Protein AF-A0A8X7UJ09-F1 (afdb_monomer)

Secondary structure (DSSP, 8-state):
--HHHHHHHHHHHHHHHHHHHHHHHHHHS------SSHHHHHH-SSSB-TTS-BGGGGT--S----EEE--S---TT-EEEEEEE----TT--EEPTTS-EEPPEEE------HHHHHHHTT-----S--EEGGG-SEEEEEEEPP-TTT-TT--SS--------EES--SB-TTSPBPTTS-EE-SS-SEEEEEEE-TTSSEEEEEE-TTT--EEEEEE-SSEEEEEEE-SSTT-EEEEEEE-------

pLDDT: mean 75.1, std 17.79, range [27.38, 95.19]

Solvent-accessible surface area (backbone atoms only — not comparable to full-atom values): 15717 Å² total; per-residue (Å²): 131,68,71,64,58,55,54,51,52,53,51,52,53,51,52,51,51,53,51,53,51,52,53,52,54,61,67,66,56,64,78,75,82,71,73,70,58,58,59,44,64,75,75,33,96,60,62,55,45,96,89,67,50,50,57,64,51,78,26,38,76,77,87,74,76,62,49,77,49,64,70,96,73,82,60,63,72,34,77,45,60,37,39,37,34,48,73,75,71,81,86,56,62,41,67,42,96,88,38,49,79,37,79,40,38,29,53,65,82,81,87,80,50,75,71,55,48,63,75,62,51,87,62,88,71,79,74,91,60,86,38,58,27,90,81,45,40,57,47,77,40,84,43,73,37,73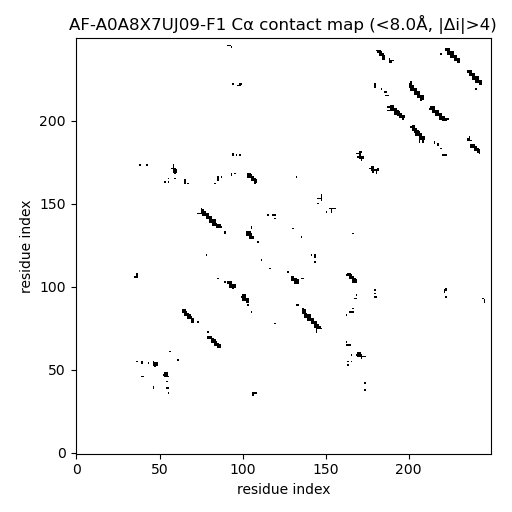,38,52,92,82,36,84,93,48,72,100,68,92,78,90,84,86,86,63,66,49,71,52,79,46,29,39,45,98,88,68,47,77,39,76,56,46,73,50,69,66,92,66,77,44,47,78,79,44,79,43,75,44,94,88,49,25,37,40,35,32,33,34,23,84,88,75,72,48,76,46,78,48,79,44,61,39,57,61,42,84,44,76,47,73,50,99,51,98,84,50,64,48,54,36,32,42,57,86,63,93,70,75,89,125

Mean predicted aligned error: 14.25 Å

InterPro domains:
  IPR002325 Cytochrome f [PR00610] (31-42)
  IPR002325 Cytochrome f [PR00610] (44-63)
  IPR002325 Cytochrome f [PR00610] (64-84)
  IPR002325 Cytochrome f [PR00610] (85-104)
  IPR002325 Cytochrome f [PR00610] (143-163)
  IPR002325 Cytochrome f [PS51010] (35-221)
  IPR011054 Rudiment single hybrid motif [SSF51246] (181-222)
  IPR024094 Cytochrome f large domain [PF16639] (36-168)
  IPR036826 Cytochrome f large domain superfamily [G3DSA:2.60.40.830] (36-183)
  IPR036826 Cytochrome f large domain superfamily [SSF49441] (36-186)

Sequence (250 aa):
MQTRNTFSWIREEITRSISVSLMIYIITWASISSAYPIFAQQNYENPREATGRIVCANCHLASKPVDIEVPQAVLPDTVFEAVVKIPYDMQLKQVLANGKKGVLNVGAPDRISPEMKEKIGNLSFQNYRHVPGQKYSEITFPILAPDPATNKDVHFLKYPIYVGGNRGRGQIYPDGSKSNNTVYNATAGGIISKILRKEKGGYEITIVDVSNECQVIDIIPRNFFFYDISSDDCTRKVLGCRKESGEKES

Foldseek 3Di:
DPVVVVVVVVVVVVVVVVVVVVVVVVVVPDPPPDDDCVLVVVVDPDQADPVRDGCSCVFAVDDDDKDWDWDPDDDAQDKTKIKIAQDDDQVWWAQDLLRDTHFKWKDWDDDQDPVNDVSVDVDDDPDRDGDGCVVPSMDIDTDTHHDCVVDVVDDPDDDDDDIDMDMHGTQADSVRDGGLQHKDWDPDWADFPDWDADPSGWIWTWGAHPPPRDIDIDTHHHAWDWDWPDDPPNRTTIIMTHGPTPDPDD

Radius of gyration: 26.55 Å; Cα contacts (8 Å, |Δi|>4): 353; chains: 1; bounding box: 67×80×68 Å

Structure (mmCIF, N/CA/C/O backbone):
data_AF-A0A8X7UJ09-F1
#
_entry.id   AF-A0A8X7UJ09-F1
#
loop_
_atom_site.group_PDB
_atom_site.id
_atom_site.type_symbol
_atom_site.label_atom_id
_atom_site.label_alt_id
_atom_site.label_comp_id
_atom_site.label_asym_id
_atom_site.label_entity_id
_atom_site.label_seq_id
_atom_site.pdbx_PDB_ins_code
_atom_site.Cartn_x
_atom_site.Cartn_y
_atom_site.Cartn_z
_atom_site.occupancy
_atom_site.B_iso_or_equiv
_atom_site.auth_seq_id
_atom_site.auth_comp_id
_atom_site.auth_asym_id
_atom_site.auth_atom_id
_atom_site.pdbx_PDB_model_num
ATOM 1 N N . MET A 1 1 ? 38.236 59.485 7.056 1.00 53.66 1 MET A N 1
ATOM 2 C CA . MET A 1 1 ? 37.350 59.074 5.939 1.00 53.66 1 MET A CA 1
ATOM 3 C C . MET A 1 1 ? 37.491 57.590 5.543 1.00 53.66 1 MET A C 1
ATOM 5 O O . MET A 1 1 ? 36.702 57.132 4.733 1.00 53.66 1 MET A O 1
ATOM 9 N N . GLN A 1 2 ? 38.422 56.815 6.125 1.00 55.28 2 GLN A N 1
ATOM 10 C CA . GLN A 1 2 ? 38.674 55.404 5.759 1.00 55.28 2 GLN A CA 1
ATOM 11 C C . GLN A 1 2 ? 37.816 54.356 6.498 1.00 55.28 2 GLN A C 1
ATOM 13 O O . GLN A 1 2 ? 37.604 53.269 5.974 1.00 55.28 2 GLN A O 1
ATOM 18 N N . THR A 1 3 ? 37.276 54.665 7.679 1.00 53.62 3 THR A N 1
ATOM 19 C CA . THR A 1 3 ? 36.555 53.700 8.536 1.00 53.62 3 THR A CA 1
ATOM 20 C C . THR A 1 3 ? 35.108 53.413 8.114 1.00 53.62 3 THR A C 1
ATOM 22 O O . THR A 1 3 ? 34.537 52.412 8.534 1.00 53.62 3 THR A O 1
ATOM 25 N N . ARG A 1 4 ? 34.500 54.253 7.261 1.00 56.03 4 ARG A N 1
ATOM 26 C CA . ARG A 1 4 ? 33.144 54.014 6.723 1.00 56.03 4 ARG A CA 1
ATOM 27 C C . ARG A 1 4 ? 33.128 52.965 5.605 1.00 56.03 4 ARG A C 1
ATOM 29 O O . ARG A 1 4 ? 32.190 52.177 5.533 1.00 56.03 4 ARG A O 1
ATOM 36 N N . ASN A 1 5 ? 34.179 52.915 4.784 1.00 59.47 5 ASN A N 1
ATOM 37 C CA . ASN A 1 5 ? 34.267 51.977 3.660 1.00 59.47 5 ASN A CA 1
ATOM 38 C C . ASN A 1 5 ? 34.572 50.549 4.125 1.00 59.47 5 ASN A C 1
ATOM 40 O O . ASN A 1 5 ? 34.023 49.600 3.573 1.00 59.47 5 ASN A O 1
ATOM 44 N N . THR A 1 6 ? 35.377 50.386 5.179 1.00 59.44 6 THR A N 1
ATOM 45 C CA . THR A 1 6 ? 35.660 49.065 5.761 1.00 59.44 6 THR A CA 1
ATOM 46 C C . THR A 1 6 ? 34.419 48.458 6.408 1.00 59.44 6 THR A C 1
ATOM 48 O O . THR A 1 6 ? 34.150 47.277 6.221 1.00 59.44 6 THR A O 1
ATOM 51 N N . PHE A 1 7 ? 33.608 49.267 7.097 1.00 62.12 7 PHE A N 1
ATOM 52 C CA . PHE A 1 7 ? 32.356 48.802 7.698 1.00 62.12 7 PHE A CA 1
ATOM 53 C C . PHE A 1 7 ? 31.306 48.412 6.642 1.00 62.12 7 PHE A C 1
ATOM 55 O O . PHE A 1 7 ? 30.612 47.411 6.803 1.00 62.12 7 PHE A O 1
ATOM 62 N N . SER A 1 8 ? 31.231 49.162 5.536 1.00 64.88 8 SER A N 1
ATOM 63 C CA . SER A 1 8 ? 30.394 48.828 4.373 1.00 64.88 8 SER A CA 1
ATOM 64 C C . SER A 1 8 ? 30.792 47.490 3.749 1.00 64.88 8 SER A C 1
ATOM 66 O O . SER A 1 8 ? 29.943 46.630 3.533 1.00 64.88 8 SER A O 1
ATOM 68 N N . TRP A 1 9 ? 32.092 47.296 3.523 1.00 67.00 9 TRP A N 1
ATOM 69 C CA . TRP A 1 9 ? 32.639 46.088 2.909 1.00 67.00 9 TRP A CA 1
ATOM 70 C C . TRP A 1 9 ? 32.437 44.845 3.788 1.00 67.00 9 TRP A C 1
ATOM 72 O O . TRP A 1 9 ? 32.000 43.803 3.310 1.00 67.00 9 TRP A O 1
ATOM 82 N N . ILE A 1 10 ? 32.639 44.979 5.104 1.00 73.81 10 ILE A N 1
ATOM 83 C CA . ILE A 1 10 ? 32.361 43.907 6.073 1.00 73.81 10 ILE A CA 1
ATOM 84 C C . ILE A 1 10 ? 30.867 43.550 6.079 1.00 73.81 10 ILE A C 1
ATOM 86 O O . ILE A 1 10 ? 30.511 42.375 6.139 1.00 73.81 10 ILE A O 1
ATOM 90 N N . ARG A 1 11 ? 29.973 44.542 5.983 1.00 73.62 11 ARG A N 1
ATOM 91 C CA . ARG A 1 11 ? 28.523 44.310 5.959 1.00 73.62 11 ARG A CA 1
ATOM 92 C C . ARG A 1 11 ? 28.073 43.583 4.688 1.00 73.62 11 ARG A C 1
ATOM 94 O O . ARG A 1 11 ? 27.218 42.700 4.779 1.00 73.62 11 ARG A O 1
ATOM 101 N N . GLU A 1 12 ? 28.638 43.913 3.531 1.00 75.75 12 GLU A N 1
ATOM 102 C CA . GLU A 1 12 ? 28.368 43.201 2.273 1.00 75.75 12 GLU A CA 1
ATOM 103 C C . GLU A 1 12 ? 28.860 41.752 2.328 1.00 75.75 12 GLU A C 1
ATOM 105 O O . GLU A 1 12 ? 28.115 40.840 1.964 1.00 75.75 12 GLU A O 1
ATOM 110 N N . GLU A 1 13 ? 30.055 41.518 2.872 1.00 77.88 13 GLU A N 1
ATOM 111 C CA . GLU A 1 13 ? 30.631 40.176 2.983 1.00 77.88 13 GLU A CA 1
ATOM 112 C C . GLU A 1 13 ? 29.831 39.288 3.956 1.00 77.88 13 GLU A C 1
ATOM 114 O O . GLU A 1 13 ? 29.552 38.123 3.661 1.00 77.88 13 GLU A O 1
ATOM 119 N N . ILE A 1 14 ? 29.357 39.856 5.074 1.00 81.31 14 ILE A N 1
ATOM 120 C CA . ILE A 1 14 ? 28.452 39.176 6.014 1.00 81.31 14 ILE A CA 1
ATOM 121 C C . ILE A 1 14 ? 27.110 38.861 5.343 1.00 81.31 14 ILE A C 1
ATOM 123 O O . ILE A 1 14 ? 26.613 37.742 5.462 1.00 81.31 14 ILE A O 1
ATOM 127 N N . THR A 1 15 ? 26.534 39.808 4.598 1.00 81.56 15 THR A N 1
ATOM 128 C CA . THR A 1 15 ? 25.246 39.601 3.912 1.00 81.56 15 THR A CA 1
ATOM 129 C C . THR A 1 15 ? 25.364 38.515 2.839 1.00 81.56 15 THR A C 1
ATOM 131 O O . THR A 1 15 ? 24.491 37.651 2.733 1.00 81.56 15 THR A O 1
ATOM 134 N N . ARG A 1 16 ? 26.482 38.486 2.098 1.00 82.00 16 ARG A N 1
ATOM 135 C CA . ARG A 1 16 ? 26.774 37.443 1.105 1.00 82.00 16 ARG A CA 1
ATOM 136 C C . ARG A 1 16 ? 26.962 36.076 1.765 1.00 82.00 16 ARG A C 1
ATOM 138 O O . ARG A 1 16 ? 26.421 35.091 1.270 1.00 82.00 16 ARG A O 1
ATOM 145 N N . SER A 1 17 ? 27.650 36.019 2.906 1.00 83.00 17 SER A N 1
ATOM 146 C CA . SER A 1 17 ? 27.851 34.787 3.682 1.00 83.00 17 SER A CA 1
ATOM 147 C C . SER A 1 17 ? 26.539 34.216 4.240 1.00 83.00 17 SER A C 1
ATOM 149 O O . SER A 1 17 ? 26.279 33.015 4.118 1.00 83.00 17 SER A O 1
ATOM 151 N N . ILE A 1 18 ? 25.657 35.074 4.766 1.00 86.00 18 ILE A N 1
ATOM 152 C CA . ILE A 1 18 ? 24.326 34.674 5.249 1.00 86.00 18 ILE A CA 1
ATOM 153 C C . ILE A 1 18 ? 23.461 34.169 4.087 1.00 86.00 18 ILE A C 1
ATOM 155 O O . ILE A 1 18 ? 22.854 33.108 4.200 1.00 86.00 18 ILE A O 1
ATOM 159 N N . SER A 1 19 ? 23.455 34.876 2.953 1.00 84.25 19 SER A N 1
ATOM 160 C CA . SER A 1 19 ? 22.744 34.469 1.732 1.00 84.25 19 SER A CA 1
ATOM 161 C C . SER A 1 19 ? 23.185 33.086 1.241 1.00 84.25 19 SER A C 1
ATOM 163 O O . SER A 1 19 ? 22.353 32.218 0.982 1.00 84.25 19 SER A O 1
ATOM 165 N N . VAL A 1 20 ? 24.497 32.847 1.150 1.00 84.25 20 VAL A N 1
ATOM 166 C CA . VAL A 1 20 ? 25.046 31.553 0.715 1.00 84.25 20 VAL A CA 1
ATOM 167 C C . VAL A 1 20 ? 24.703 30.443 1.714 1.00 84.25 20 VAL A C 1
ATOM 169 O O . VAL A 1 20 ? 24.288 29.361 1.303 1.00 84.25 20 VAL A O 1
ATOM 172 N N . SER A 1 21 ? 24.790 30.719 3.017 1.00 81.56 21 SER A N 1
ATOM 173 C CA . SER A 1 21 ? 24.422 29.759 4.066 1.00 81.56 21 SER A CA 1
ATOM 174 C C . SER A 1 21 ? 22.930 29.406 4.033 1.00 81.56 21 SER A C 1
ATOM 176 O O . SER A 1 21 ? 22.574 28.239 4.187 1.00 81.56 21 SER A O 1
ATOM 178 N N . LEU A 1 22 ? 22.056 30.382 3.758 1.00 82.81 22 LEU A N 1
ATOM 179 C CA . LEU A 1 22 ? 20.614 30.173 3.617 1.00 82.81 22 LEU A CA 1
ATOM 180 C C . LEU A 1 22 ? 20.282 29.327 2.377 1.00 82.81 22 LEU A C 1
ATOM 182 O O . LEU A 1 22 ? 19.464 28.415 2.455 1.00 82.81 22 LEU A O 1
ATOM 186 N N . MET A 1 23 ? 20.964 29.559 1.253 1.00 78.94 23 MET A N 1
ATOM 187 C CA . MET A 1 23 ? 20.789 28.749 0.041 1.00 78.94 23 MET A CA 1
ATOM 188 C C . MET A 1 23 ? 21.286 27.308 0.236 1.00 78.94 23 MET A C 1
ATOM 190 O O . MET A 1 23 ? 20.625 26.367 -0.199 1.00 78.94 23 MET A O 1
ATOM 194 N N . ILE A 1 24 ? 22.397 27.102 0.952 1.00 77.88 24 ILE A N 1
ATOM 195 C CA . ILE A 1 24 ? 22.890 25.761 1.312 1.00 77.88 24 ILE A CA 1
ATOM 196 C C . ILE A 1 24 ? 21.924 25.057 2.280 1.00 77.88 24 ILE A C 1
ATOM 198 O O . ILE A 1 24 ? 21.684 23.857 2.139 1.00 77.88 24 ILE A O 1
ATOM 202 N N . TYR A 1 25 ? 21.314 25.783 3.222 1.00 75.12 25 TYR A N 1
ATOM 203 C CA . TYR A 1 25 ? 20.269 25.250 4.102 1.00 75.12 25 TYR A CA 1
ATOM 204 C C . TYR A 1 25 ? 19.032 24.784 3.314 1.00 75.12 25 TYR A C 1
ATOM 206 O O . TYR A 1 25 ? 18.516 23.696 3.560 1.00 75.12 25 TYR A O 1
ATOM 214 N N . ILE A 1 26 ? 18.611 25.545 2.298 1.00 70.94 26 ILE A N 1
ATOM 215 C CA . ILE A 1 26 ? 17.476 25.184 1.432 1.00 70.94 26 ILE A CA 1
ATOM 216 C C . ILE A 1 26 ? 17.802 23.962 0.553 1.00 70.94 26 ILE A C 1
ATOM 218 O O . ILE A 1 26 ? 16.951 23.097 0.372 1.00 70.94 26 ILE A O 1
ATOM 222 N N . ILE A 1 27 ? 19.035 23.837 0.045 1.00 67.19 27 ILE A N 1
ATOM 223 C CA . ILE A 1 27 ? 19.456 22.696 -0.797 1.00 67.19 27 ILE A CA 1
ATOM 224 C C . ILE A 1 27 ? 19.689 21.417 0.034 1.00 67.19 27 ILE A C 1
ATOM 226 O O . ILE A 1 27 ? 19.526 20.307 -0.476 1.00 67.19 27 ILE A O 1
ATOM 230 N N . THR A 1 28 ? 20.049 21.542 1.317 1.00 54.75 28 THR A N 1
ATOM 231 C CA . THR A 1 28 ? 20.245 20.396 2.230 1.00 54.75 28 THR A CA 1
ATOM 232 C C . THR A 1 28 ? 18.956 19.900 2.885 1.00 54.75 28 THR A C 1
ATOM 234 O O . THR A 1 28 ? 18.954 18.810 3.467 1.00 54.75 28 THR A O 1
ATOM 237 N N . TRP A 1 29 ? 17.832 20.603 2.709 1.00 41.75 29 TRP A N 1
ATOM 238 C CA . TRP A 1 29 ? 16.507 20.001 2.836 1.00 41.75 29 TRP A CA 1
ATOM 239 C C . TRP A 1 29 ? 16.297 19.018 1.686 1.00 41.7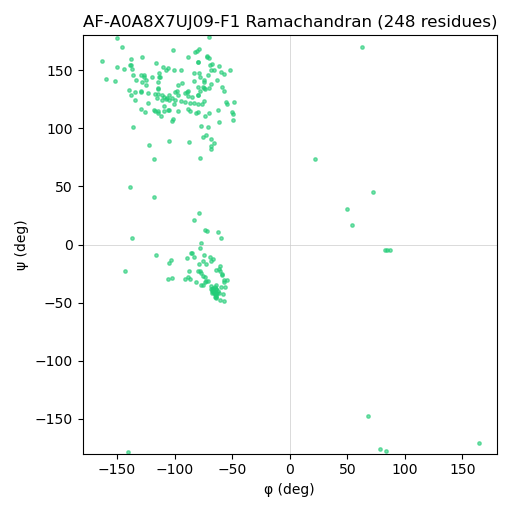5 29 TRP A C 1
ATOM 241 O O . TRP A 1 29 ? 15.679 19.305 0.663 1.00 41.75 29 TRP A O 1
ATOM 251 N N . ALA A 1 30 ? 16.832 17.810 1.869 1.00 39.19 30 ALA A N 1
ATOM 252 C CA . ALA A 1 30 ? 16.401 16.656 1.110 1.00 39.19 30 ALA A CA 1
ATOM 253 C C . ALA A 1 30 ? 14.874 16.634 1.154 1.00 39.19 30 ALA A C 1
ATOM 255 O O . ALA A 1 30 ? 14.292 16.620 2.240 1.00 39.19 30 ALA A O 1
ATOM 256 N N . SER A 1 31 ? 14.235 16.651 -0.018 1.00 38.41 31 SER A N 1
ATOM 257 C CA . SER A 1 31 ? 12.808 16.399 -0.136 1.00 38.41 31 SER A CA 1
ATOM 258 C C . SER A 1 31 ? 12.534 15.123 0.642 1.00 38.41 31 SER A C 1
ATOM 260 O O . SER A 1 31 ? 12.962 14.033 0.247 1.00 38.41 31 SER A O 1
ATOM 262 N N . ILE A 1 32 ? 11.896 15.265 1.800 1.00 35.94 32 ILE A N 1
ATOM 263 C CA . ILE A 1 32 ? 11.423 14.123 2.554 1.00 35.94 32 ILE A CA 1
ATOM 264 C C . ILE A 1 32 ? 10.426 13.482 1.603 1.00 35.94 32 ILE A C 1
ATOM 266 O O . ILE A 1 32 ? 9.363 14.036 1.330 1.00 35.94 32 ILE A O 1
ATOM 270 N N . SER A 1 33 ? 10.815 12.359 1.004 1.00 31.78 33 SER A N 1
ATOM 271 C CA . SER A 1 33 ? 9.899 11.536 0.234 1.00 31.78 33 SER A CA 1
ATOM 272 C C . SER A 1 33 ? 8.921 10.938 1.241 1.00 31.78 33 SER A C 1
ATOM 274 O O . SER A 1 33 ? 9.123 9.853 1.787 1.00 31.78 33 SER A O 1
ATOM 276 N N . SER A 1 34 ? 7.891 11.722 1.546 1.00 38.25 34 SER A N 1
ATOM 277 C CA . SER A 1 34 ? 6.738 11.349 2.350 1.00 38.25 34 SER A CA 1
ATOM 278 C C . SER A 1 34 ? 5.818 10.527 1.479 1.00 38.25 34 SER A C 1
ATOM 280 O O . SER A 1 34 ? 4.797 10.982 0.986 1.00 38.25 34 SER A O 1
ATOM 282 N N . ALA A 1 35 ? 6.213 9.296 1.248 1.00 35.84 35 ALA A N 1
ATOM 283 C CA . ALA A 1 35 ? 5.251 8.273 0.924 1.00 35.84 35 ALA A CA 1
ATOM 284 C C . ALA A 1 35 ? 4.657 7.764 2.277 1.00 35.84 35 ALA A C 1
ATOM 286 O O . ALA A 1 35 ? 5.097 8.183 3.338 1.00 35.84 35 ALA A O 1
ATOM 287 N N . TYR A 1 36 ? 3.570 7.028 2.437 1.00 58.12 36 TYR A N 1
ATOM 288 C CA . TYR A 1 36 ? 2.805 6.211 1.523 1.00 58.12 36 TYR A CA 1
ATOM 289 C C . TYR A 1 36 ? 1.279 6.292 1.794 1.00 58.12 36 TYR A C 1
ATOM 291 O O . TYR A 1 36 ? 0.550 6.096 0.834 1.00 58.12 36 TYR A O 1
ATOM 299 N N . PRO A 1 37 ? 0.741 6.651 2.982 1.00 63.34 37 PRO A N 1
ATOM 300 C CA . PRO A 1 37 ? -0.706 6.973 3.068 1.00 63.34 37 PRO A CA 1
ATOM 301 C C . PRO A 1 37 ? -1.159 8.438 2.833 1.00 63.34 37 PRO A C 1
ATOM 303 O O . PRO A 1 37 ? -2.342 8.663 2.611 1.00 63.34 37 PRO A O 1
ATOM 306 N N . ILE A 1 38 ? -0.271 9.435 2.786 1.00 72.69 38 ILE A N 1
ATOM 307 C CA . ILE A 1 38 ? -0.610 10.849 2.528 1.00 72.69 38 ILE A CA 1
ATOM 308 C C . ILE A 1 38 ? -1.077 11.014 1.090 1.00 72.69 38 ILE A C 1
ATOM 310 O O . ILE A 1 38 ? -2.032 11.725 0.820 1.00 72.69 38 ILE A O 1
ATOM 314 N N . PHE A 1 39 ? -0.471 10.259 0.175 1.00 77.62 39 PHE A N 1
ATOM 315 C CA . PHE A 1 39 ? -0.935 10.182 -1.199 1.00 77.62 39 PHE A CA 1
ATOM 316 C C . PHE A 1 39 ? -2.332 9.569 -1.284 1.00 77.62 39 PHE A C 1
ATOM 318 O O . PHE A 1 39 ? -3.146 10.060 -2.055 1.00 77.62 39 PHE A O 1
ATOM 325 N N . ALA A 1 40 ? -2.653 8.563 -0.467 1.00 77.12 40 ALA A N 1
ATOM 326 C CA . ALA A 1 40 ? -4.022 8.062 -0.397 1.00 77.12 40 ALA A CA 1
ATOM 327 C C . ALA A 1 40 ? -4.979 9.143 0.142 1.00 77.12 40 ALA A C 1
ATOM 329 O O . ALA A 1 40 ? -6.002 9.403 -0.473 1.00 77.12 40 ALA A O 1
ATOM 330 N N . GLN A 1 41 ? -4.606 9.834 1.225 1.00 76.25 41 GLN A N 1
ATOM 331 C CA . GLN A 1 41 ? -5.417 10.894 1.843 1.00 76.25 41 GLN A CA 1
ATOM 332 C C . GLN A 1 41 ? -5.643 12.111 0.935 1.00 76.25 41 GLN A C 1
ATOM 334 O O . GLN A 1 41 ? -6.689 12.744 1.018 1.00 76.25 41 GLN A O 1
ATOM 339 N N . GLN A 1 42 ? -4.658 12.466 0.110 1.00 81.88 42 GLN A N 1
ATOM 340 C CA . GLN A 1 42 ? -4.724 13.622 -0.785 1.00 81.88 42 GLN A CA 1
ATOM 341 C C . GLN A 1 42 ? -5.492 13.331 -2.074 1.00 81.88 42 GLN A C 1
ATOM 343 O O . GLN A 1 42 ? -6.101 14.241 -2.623 1.00 81.88 42 GLN A O 1
ATOM 348 N N . ASN A 1 43 ? -5.435 12.093 -2.574 1.00 83.31 43 ASN A N 1
ATOM 349 C CA . ASN A 1 43 ? -5.989 11.745 -3.887 1.00 83.31 43 ASN A CA 1
ATOM 350 C C . ASN A 1 43 ? -7.327 11.002 -3.808 1.00 83.31 43 ASN A C 1
ATOM 352 O O . ASN A 1 43 ? -8.003 10.875 -4.824 1.00 83.31 43 ASN A O 1
ATOM 356 N N . TYR A 1 44 ? -7.712 10.505 -2.630 1.00 80.62 44 TYR A N 1
ATOM 357 C CA . TYR A 1 44 ? -8.934 9.732 -2.452 1.00 80.62 44 TYR A CA 1
ATOM 358 C C . TYR A 1 44 ? -9.687 10.209 -1.214 1.00 80.62 44 TYR A C 1
ATOM 360 O O . TYR A 1 44 ? -9.163 10.191 -0.101 1.00 80.62 44 TYR A O 1
ATOM 368 N N . GLU A 1 45 ? -10.947 10.588 -1.410 1.00 81.81 45 GLU A N 1
ATOM 369 C CA . GLU A 1 45 ? -11.853 10.940 -0.315 1.00 81.81 45 GLU A CA 1
ATOM 370 C C . GLU A 1 45 ? -12.118 9.729 0.590 1.00 81.81 45 GLU A C 1
ATOM 372 O O . GLU A 1 45 ? -12.017 9.817 1.815 1.00 81.81 45 GLU A O 1
ATOM 377 N N . ASN A 1 46 ? -12.376 8.574 -0.035 1.00 81.75 46 ASN A N 1
ATOM 378 C CA . ASN A 1 46 ? -12.580 7.301 0.639 1.00 81.75 46 ASN A CA 1
ATOM 379 C C . ASN A 1 46 ? -11.410 6.346 0.355 1.00 81.75 46 ASN A C 1
ATOM 381 O O . ASN A 1 46 ? -11.140 6.036 -0.806 1.00 81.75 46 ASN A O 1
ATOM 385 N N . PRO A 1 47 ? -10.734 5.815 1.391 1.00 83.94 47 PRO A N 1
ATOM 386 C CA . PRO A 1 47 ? -9.592 4.916 1.211 1.00 83.94 47 PRO A CA 1
ATOM 387 C C . PRO A 1 47 ? -9.993 3.501 0.759 1.00 83.94 47 PRO A C 1
ATOM 389 O O . PRO A 1 47 ? -9.120 2.694 0.432 1.00 83.94 47 PRO A O 1
ATOM 392 N N . ARG A 1 48 ? -11.295 3.191 0.755 1.00 87.56 48 ARG A N 1
ATOM 393 C CA . ARG A 1 48 ? -11.875 1.919 0.323 1.00 87.56 48 ARG A CA 1
ATOM 394 C C . ARG A 1 48 ? -12.896 2.180 -0.778 1.00 87.56 48 ARG A C 1
ATOM 396 O O . ARG A 1 48 ? -13.866 2.903 -0.570 1.00 87.56 48 ARG A O 1
ATOM 403 N N . GLU A 1 49 ? -12.669 1.570 -1.930 1.00 89.69 49 GLU A N 1
ATOM 404 C CA . GLU A 1 49 ? -13.573 1.615 -3.075 1.00 89.69 49 GLU A CA 1
ATOM 405 C C . GLU A 1 49 ? -14.832 0.773 -2.808 1.00 89.69 49 GLU A C 1
ATOM 407 O O . GLU A 1 49 ? -14.830 -0.123 -1.959 1.00 89.69 49 GLU A O 1
ATOM 412 N N . ALA A 1 50 ? -15.902 0.998 -3.577 1.00 90.88 50 ALA A N 1
ATOM 413 C CA . ALA A 1 50 ? -17.147 0.223 -3.471 1.00 90.88 50 ALA A CA 1
ATOM 414 C C . ALA A 1 50 ? -16.944 -1.288 -3.712 1.00 90.88 50 ALA A C 1
ATOM 416 O O . ALA A 1 50 ? -17.671 -2.114 -3.168 1.00 90.88 50 ALA A O 1
ATOM 417 N N . THR A 1 51 ? -15.910 -1.653 -4.474 1.00 93.19 51 THR A N 1
ATOM 418 C CA . THR A 1 51 ? -15.471 -3.041 -4.704 1.00 93.19 51 THR A CA 1
ATOM 419 C C . THR A 1 51 ? -14.858 -3.695 -3.460 1.00 93.19 51 THR A C 1
ATOM 421 O O . THR A 1 51 ? -14.603 -4.896 -3.445 1.00 93.19 51 THR A O 1
ATOM 424 N N . GLY A 1 52 ? -14.581 -2.913 -2.414 1.00 89.94 52 GLY A N 1
ATOM 425 C CA . GLY A 1 52 ? -13.865 -3.328 -1.216 1.00 89.94 52 GLY A CA 1
ATOM 426 C C . GLY A 1 52 ? -12.343 -3.211 -1.317 1.00 89.94 52 GLY A C 1
ATOM 427 O O . GLY A 1 52 ? -11.669 -3.424 -0.309 1.00 89.94 52 GLY A O 1
ATOM 428 N N . ARG A 1 53 ? -11.803 -2.846 -2.489 1.00 90.81 53 ARG A N 1
ATOM 429 C CA . ARG A 1 53 ? -10.370 -2.616 -2.719 1.00 90.81 53 ARG A CA 1
ATOM 430 C C . ARG A 1 53 ? -9.887 -1.372 -1.965 1.00 90.81 53 ARG A C 1
ATOM 432 O O . ARG A 1 53 ? -10.555 -0.342 -1.960 1.00 90.81 53 ARG A O 1
ATOM 439 N N . ILE A 1 54 ? -8.710 -1.462 -1.346 1.00 89.94 54 ILE A N 1
ATOM 440 C CA . ILE A 1 54 ? -8.046 -0.324 -0.693 1.00 89.94 54 ILE A CA 1
ATOM 441 C C . ILE A 1 54 ? -7.176 0.414 -1.714 1.00 89.94 54 ILE A C 1
ATOM 443 O O . ILE A 1 54 ? -6.364 -0.205 -2.405 1.00 89.94 54 ILE A O 1
ATOM 447 N N . VAL A 1 55 ? -7.292 1.742 -1.766 1.00 89.38 55 VAL A N 1
ATOM 448 C CA . VAL A 1 55 ? -6.679 2.600 -2.803 1.00 89.38 55 VAL A CA 1
ATOM 449 C C . VAL A 1 55 ? -5.148 2.530 -2.847 1.00 89.38 55 VAL A C 1
ATOM 451 O O . VAL A 1 55 ? -4.536 2.797 -3.879 1.00 89.38 55 VAL A O 1
ATOM 454 N N . CYS A 1 56 ? -4.503 2.092 -1.759 1.00 87.75 56 CYS A N 1
ATOM 455 C CA . CYS A 1 56 ? -3.063 1.814 -1.723 1.00 87.75 56 CYS A CA 1
ATOM 456 C C . CYS A 1 56 ? -2.629 0.825 -2.822 1.00 87.75 56 CYS A C 1
ATOM 458 O O . CYS A 1 56 ? -1.513 0.930 -3.336 1.00 87.75 56 CYS A O 1
ATOM 460 N N . ALA A 1 57 ? -3.513 -0.093 -3.227 1.00 90.06 57 ALA A N 1
ATOM 461 C CA . ALA A 1 57 ? -3.258 -1.068 -4.285 1.00 90.06 57 ALA A CA 1
ATOM 462 C C . ALA A 1 57 ? -3.093 -0.437 -5.682 1.00 90.06 57 ALA A C 1
ATOM 464 O O . ALA A 1 57 ? -2.648 -1.112 -6.608 1.00 90.06 57 ALA A O 1
ATOM 465 N N . ASN A 1 58 ? -3.430 0.844 -5.863 1.00 90.62 58 ASN A N 1
ATOM 466 C CA . ASN A 1 58 ? -3.240 1.553 -7.134 1.00 90.62 58 ASN A CA 1
ATOM 467 C C . ASN A 1 58 ? -1.770 1.952 -7.349 1.00 90.62 58 ASN A C 1
ATOM 469 O O . ASN A 1 58 ? -1.314 2.043 -8.486 1.00 90.62 58 ASN A O 1
ATOM 473 N N . CYS A 1 59 ? -1.001 2.098 -6.264 1.00 89.12 59 CYS A N 1
ATOM 474 C CA . CYS A 1 59 ? 0.440 2.365 -6.321 1.00 89.12 59 CYS A CA 1
ATOM 475 C C . CYS A 1 59 ? 1.287 1.140 -5.946 1.00 89.12 59 CYS A C 1
ATOM 477 O O . CYS A 1 59 ? 2.417 1.005 -6.423 1.00 89.12 59 CYS A O 1
ATOM 479 N N . HIS A 1 60 ? 0.763 0.260 -5.088 1.00 90.31 60 HIS A N 1
ATOM 480 C CA . HIS A 1 60 ? 1.411 -0.965 -4.622 1.00 90.31 60 HIS A CA 1
ATOM 481 C C . HIS A 1 60 ? 0.780 -2.177 -5.305 1.00 90.31 60 HIS A C 1
ATOM 483 O O . HIS A 1 60 ? -0.195 -2.746 -4.825 1.00 90.31 60 HIS A O 1
ATOM 489 N N . LEU A 1 61 ? 1.336 -2.542 -6.457 1.00 90.38 61 LEU A N 1
ATOM 490 C CA . LEU A 1 61 ? 0.744 -3.525 -7.367 1.00 90.38 61 LEU A CA 1
ATOM 491 C C . LEU A 1 61 ? 0.994 -4.973 -6.928 1.00 90.38 61 LEU A C 1
ATOM 493 O O . LEU A 1 61 ? 0.266 -5.878 -7.325 1.00 90.38 61 LEU A O 1
ATOM 497 N N . ALA A 1 62 ? 2.036 -5.202 -6.128 1.00 89.25 62 ALA A N 1
ATOM 498 C CA . ALA A 1 62 ? 2.342 -6.523 -5.598 1.00 89.25 62 ALA A CA 1
ATOM 499 C C . ALA A 1 62 ? 1.437 -6.848 -4.402 1.00 89.25 62 ALA A C 1
ATOM 501 O O . ALA A 1 62 ? 1.376 -6.084 -3.441 1.00 89.25 62 ALA A O 1
ATOM 502 N N . SER A 1 63 ? 0.795 -8.016 -4.436 1.00 89.06 63 SER A N 1
ATOM 503 C CA . SER A 1 63 ? -0.012 -8.519 -3.323 1.00 89.06 63 SER A CA 1
ATOM 504 C C . SER A 1 63 ? 0.833 -9.378 -2.390 1.00 89.06 63 SER A C 1
ATOM 506 O O . SER A 1 63 ? 1.550 -10.276 -2.836 1.00 89.06 63 SER A O 1
ATOM 508 N N . LYS A 1 64 ? 0.765 -9.095 -1.091 1.00 90.44 64 LYS A N 1
ATOM 509 C CA . LYS A 1 64 ? 1.385 -9.875 -0.017 1.00 90.44 64 LYS A CA 1
ATOM 510 C C . LYS A 1 64 ? 0.433 -9.852 1.198 1.00 90.44 64 LYS A C 1
ATOM 512 O O . LYS A 1 64 ? -0.314 -8.884 1.331 1.00 90.44 64 LYS A O 1
ATOM 517 N N . PRO A 1 65 ? 0.428 -10.896 2.047 1.00 91.06 65 PRO A N 1
ATOM 518 C CA . PRO A 1 65 ? -0.562 -11.031 3.114 1.00 91.06 65 PRO A CA 1
ATOM 519 C C . PRO A 1 65 ? -0.396 -9.972 4.208 1.00 91.06 65 PRO A C 1
ATOM 521 O O . PRO A 1 65 ? 0.717 -9.511 4.481 1.00 91.06 65 PRO A O 1
ATOM 524 N N . VAL A 1 66 ? -1.524 -9.622 4.820 1.00 91.12 66 VAL A N 1
ATOM 525 C CA . VAL A 1 66 ? -1.654 -8.758 5.995 1.00 91.12 66 VAL A CA 1
ATOM 526 C C . VAL A 1 66 ? -2.692 -9.417 6.890 1.00 91.12 66 VAL A C 1
ATOM 528 O O . VAL A 1 66 ? -3.785 -9.717 6.411 1.00 91.12 66 VAL A O 1
ATOM 531 N N . ASP A 1 67 ? -2.356 -9.607 8.160 1.00 91.75 67 ASP A N 1
ATOM 532 C CA . ASP A 1 67 ? -3.255 -10.210 9.141 1.00 91.75 67 ASP A CA 1
ATOM 533 C C . ASP A 1 67 ? -3.720 -9.165 10.154 1.00 91.75 67 ASP A C 1
ATOM 535 O O . ASP A 1 67 ? -3.034 -8.173 10.416 1.00 91.75 67 ASP A O 1
ATOM 539 N N . ILE A 1 68 ? -4.899 -9.393 10.724 1.00 92.06 68 ILE A N 1
ATOM 540 C CA . ILE A 1 68 ? -5.451 -8.594 11.814 1.00 92.06 68 ILE A CA 1
ATOM 541 C C . ILE A 1 68 ? -6.017 -9.518 12.887 1.00 92.06 68 ILE A C 1
ATOM 543 O O . ILE A 1 68 ? -6.792 -10.427 12.597 1.00 92.06 68 ILE A O 1
ATOM 547 N N . GLU A 1 69 ? -5.644 -9.257 14.132 1.00 93.38 69 GLU A N 1
ATOM 548 C CA . GLU A 1 69 ? -6.155 -9.935 15.315 1.00 93.38 69 GLU A CA 1
ATOM 549 C C . GLU A 1 69 ? -6.923 -8.924 16.164 1.00 93.38 69 GLU A C 1
ATOM 551 O O . GLU A 1 69 ? -6.414 -7.856 16.501 1.00 93.38 69 GLU A O 1
ATOM 556 N N . VAL A 1 70 ? -8.172 -9.255 16.482 1.00 94.19 70 VAL A N 1
ATOM 557 C CA . VAL A 1 70 ? -9.065 -8.453 17.324 1.00 94.19 70 VAL A CA 1
ATOM 558 C C . VAL A 1 70 ? -9.819 -9.375 18.281 1.00 94.19 70 VAL A C 1
ATOM 560 O O . VAL A 1 70 ? -10.028 -10.549 17.953 1.00 94.19 70 VAL A O 1
ATOM 563 N N . PRO A 1 71 ? -10.271 -8.876 19.444 1.00 95.00 71 PRO A N 1
ATOM 564 C CA . PRO A 1 71 ? -11.169 -9.625 20.309 1.00 95.00 71 PRO A CA 1
ATOM 565 C C . PRO A 1 71 ? -12.441 -10.035 19.566 1.00 95.00 71 PRO A C 1
ATOM 567 O O . PRO A 1 71 ? -12.955 -9.304 18.719 1.00 95.00 71 PRO A O 1
ATOM 570 N N . GLN A 1 72 ? -12.989 -11.195 19.924 1.00 95.00 72 GLN A N 1
ATOM 571 C CA . GLN A 1 72 ? -14.229 -11.698 19.328 1.00 95.00 72 GLN A CA 1
ATOM 572 C C . GLN A 1 72 ? -15.416 -10.743 19.553 1.00 95.00 72 GLN A C 1
ATOM 574 O O . GLN A 1 72 ? -16.288 -10.618 18.693 1.00 95.00 72 GLN A O 1
ATOM 579 N N . ALA A 1 73 ? -15.468 -10.110 20.725 1.00 94.94 73 ALA A N 1
ATOM 580 C CA . ALA A 1 73 ? -16.497 -9.164 21.121 1.00 94.94 73 ALA A CA 1
ATOM 581 C C . ALA A 1 73 ? -15.904 -8.133 22.085 1.00 94.94 73 ALA A C 1
ATOM 583 O O . ALA A 1 73 ? -14.945 -8.424 22.802 1.00 94.94 73 ALA A O 1
ATOM 584 N N . VAL A 1 74 ? -16.495 -6.942 22.103 1.00 94.69 74 VAL A N 1
ATOM 585 C CA . VAL A 1 74 ? -16.086 -5.819 22.952 1.00 94.69 74 VAL A CA 1
ATOM 586 C C . VAL A 1 74 ? -17.327 -5.175 23.558 1.00 94.69 74 VAL A C 1
ATOM 588 O O . VAL A 1 74 ? -18.393 -5.173 22.938 1.00 94.69 74 VAL A O 1
ATOM 591 N N . LEU A 1 75 ? -17.204 -4.674 24.785 1.00 94.62 75 LEU A N 1
ATOM 592 C CA . LEU A 1 75 ? -18.278 -3.935 25.444 1.00 94.62 75 LEU A CA 1
ATOM 593 C C . LEU A 1 75 ? -18.317 -2.478 24.939 1.00 94.62 75 LEU A C 1
ATOM 595 O O . LEU A 1 75 ? -17.295 -1.978 24.460 1.00 94.62 75 LEU A O 1
ATOM 599 N N . PRO A 1 76 ? -19.471 -1.790 25.042 1.00 94.44 76 PRO A N 1
ATOM 600 C CA . PRO A 1 76 ? -19.573 -0.348 24.809 1.00 94.44 76 PRO A CA 1
ATOM 601 C C . PRO A 1 76 ? -18.553 0.459 25.615 1.00 94.44 76 PRO A C 1
ATOM 603 O O . PRO A 1 76 ? -18.167 0.046 26.709 1.00 94.44 76 PRO A O 1
ATOM 606 N N . ASP A 1 77 ? -18.137 1.604 25.071 1.00 90.94 77 ASP A N 1
ATOM 607 C CA . ASP A 1 77 ? -17.219 2.570 25.704 1.00 90.94 77 ASP A CA 1
ATOM 608 C C . ASP A 1 77 ? -15.932 1.937 26.270 1.00 90.94 77 ASP A C 1
ATOM 610 O O . ASP A 1 77 ? -15.361 2.382 27.263 1.00 90.94 77 ASP A O 1
ATOM 614 N N . THR A 1 78 ? -15.469 0.852 25.643 1.00 89.06 78 THR A N 1
ATOM 615 C CA . THR A 1 78 ? -14.281 0.105 26.066 1.00 89.06 78 THR A CA 1
ATOM 616 C C . THR A 1 78 ? -13.188 0.219 25.011 1.00 89.06 78 THR A C 1
ATOM 618 O O . THR A 1 78 ? -13.438 0.038 23.817 1.00 89.06 78 THR A O 1
ATOM 621 N N . VAL A 1 79 ? -11.958 0.503 25.446 1.00 86.62 79 VAL A N 1
ATOM 622 C CA . VAL A 1 79 ? -10.775 0.456 24.576 1.00 86.62 79 VAL A CA 1
ATOM 623 C C . VAL A 1 79 ? -10.324 -0.993 24.424 1.00 86.62 79 VAL A C 1
ATOM 625 O O . VAL A 1 79 ? -10.125 -1.695 25.414 1.00 86.62 79 VAL A O 1
ATOM 628 N N . PHE A 1 80 ? -10.142 -1.435 23.185 1.00 88.12 80 PHE A N 1
ATOM 629 C CA . PHE A 1 80 ? -9.603 -2.746 22.848 1.00 88.12 80 PHE A CA 1
ATOM 630 C C . PHE A 1 80 ? -8.451 -2.626 21.854 1.00 88.12 80 PHE A C 1
ATOM 632 O O . PHE A 1 80 ? -8.297 -1.614 21.178 1.00 88.12 80 PHE A O 1
ATOM 639 N N . GLU A 1 81 ? -7.637 -3.670 21.755 1.00 85.31 81 GLU A N 1
ATOM 640 C CA . GLU A 1 81 ? -6.479 -3.692 20.866 1.00 85.31 81 GLU A CA 1
ATOM 641 C C . GLU A 1 81 ? -6.791 -4.446 19.570 1.00 85.31 81 GLU A C 1
ATOM 643 O O . GLU A 1 81 ? -7.299 -5.566 19.593 1.00 85.31 81 GLU A O 1
ATOM 648 N N . ALA A 1 82 ? -6.460 -3.837 18.435 1.00 87.94 82 ALA A N 1
ATOM 649 C CA . ALA A 1 82 ? -6.403 -4.487 17.135 1.00 87.94 82 ALA A CA 1
ATOM 650 C C . ALA A 1 82 ? -4.941 -4.612 16.702 1.00 87.94 82 ALA A C 1
ATOM 652 O O . ALA A 1 82 ? -4.265 -3.610 16.472 1.00 87.94 82 ALA A O 1
ATOM 653 N N . VAL A 1 83 ? -4.438 -5.837 16.589 1.00 86.56 83 VAL A N 1
ATOM 654 C CA . VAL A 1 83 ? -3.048 -6.108 16.211 1.00 86.56 83 VAL A CA 1
ATOM 655 C C . VAL A 1 83 ? -2.991 -6.394 14.720 1.00 86.56 83 VAL A C 1
ATOM 657 O O . VAL A 1 83 ? -3.530 -7.390 14.249 1.00 86.56 83 VAL A O 1
ATOM 660 N N . VAL A 1 84 ? -2.327 -5.529 13.961 1.00 87.50 84 VAL A N 1
ATOM 661 C CA . VAL A 1 84 ? -2.104 -5.702 12.523 1.00 87.50 84 VAL A CA 1
ATOM 662 C C . VAL A 1 84 ? -0.704 -6.247 12.294 1.00 87.50 84 VAL A C 1
ATOM 664 O O . VAL A 1 84 ? 0.283 -5.627 12.691 1.00 87.50 84 VAL A O 1
ATOM 667 N N . LYS A 1 85 ? -0.604 -7.382 11.603 1.00 87.88 85 LYS A N 1
ATOM 668 C CA . LYS A 1 85 ? 0.665 -8.025 11.258 1.00 87.88 85 LYS A CA 1
ATOM 669 C C . LYS A 1 85 ? 0.942 -7.843 9.773 1.00 87.88 85 LYS A C 1
ATOM 671 O O . LYS A 1 85 ? 0.132 -8.194 8.916 1.00 87.88 85 LYS A O 1
ATOM 676 N N . ILE A 1 86 ? 2.113 -7.297 9.461 1.00 87.19 86 ILE A N 1
ATOM 677 C CA . ILE A 1 86 ? 2.620 -7.135 8.095 1.00 87.19 86 ILE A CA 1
ATOM 678 C C . ILE A 1 86 ? 3.899 -7.975 8.016 1.00 87.19 86 ILE A C 1
ATOM 680 O O . ILE A 1 86 ? 5.007 -7.425 8.063 1.00 87.19 86 ILE A O 1
ATOM 684 N N . PRO A 1 87 ? 3.774 -9.317 7.962 1.00 87.69 87 PRO A N 1
ATOM 685 C CA . PRO A 1 87 ? 4.937 -10.198 7.986 1.00 87.69 87 PRO A CA 1
ATOM 686 C C . PRO A 1 87 ? 5.826 -9.867 6.798 1.00 87.69 87 PRO A C 1
ATOM 688 O O . PRO A 1 87 ? 5.295 -9.473 5.765 1.00 87.69 87 PRO A O 1
ATOM 691 N N . TYR A 1 88 ? 7.150 -10.023 6.903 1.00 84.25 88 TYR A N 1
ATOM 692 C CA . TYR A 1 88 ? 8.081 -10.051 5.768 1.00 84.25 88 TYR A CA 1
ATOM 693 C C . TYR A 1 88 ? 9.434 -10.648 6.131 1.00 84.25 88 TYR A C 1
ATOM 695 O O . TYR A 1 88 ? 9.818 -10.677 7.296 1.00 84.25 88 TYR A O 1
ATOM 703 N N . ASP A 1 89 ? 10.159 -11.122 5.118 1.00 86.12 89 ASP A N 1
ATOM 704 C CA . ASP A 1 89 ? 11.510 -11.632 5.317 1.00 86.12 89 ASP A CA 1
ATOM 705 C C . ASP A 1 89 ? 12.486 -10.468 5.551 1.00 86.12 89 ASP A C 1
ATOM 707 O O . ASP A 1 89 ? 12.785 -9.674 4.654 1.00 86.12 89 ASP A O 1
ATOM 711 N N . MET A 1 90 ? 12.981 -10.378 6.785 1.00 82.00 90 MET A N 1
ATOM 712 C CA . MET A 1 90 ? 13.898 -9.335 7.242 1.00 82.00 90 MET A CA 1
ATOM 713 C C . MET A 1 90 ? 15.295 -9.421 6.612 1.00 82.00 90 MET A C 1
ATOM 715 O O . MET A 1 90 ? 16.049 -8.449 6.696 1.00 82.00 90 MET A O 1
ATOM 719 N N . GLN A 1 91 ? 15.651 -10.540 5.975 1.00 85.12 91 GLN A N 1
ATOM 720 C CA . GLN A 1 91 ? 16.905 -10.671 5.232 1.00 85.12 91 GLN A CA 1
ATOM 721 C C . GLN A 1 91 ? 16.836 -9.982 3.863 1.00 85.12 91 GLN A C 1
ATOM 723 O O . GLN A 1 91 ? 17.867 -9.585 3.308 1.00 85.12 91 GLN A O 1
ATOM 728 N N . LEU A 1 92 ? 15.627 -9.786 3.327 1.00 84.12 92 LEU A N 1
ATOM 729 C CA . LEU A 1 92 ? 15.433 -9.154 2.030 1.00 84.12 92 LEU A CA 1
ATOM 730 C C . LEU A 1 92 ? 15.667 -7.644 2.099 1.00 84.12 92 LEU A C 1
ATOM 732 O O . LEU A 1 92 ? 15.251 -6.938 3.019 1.00 84.12 92 LEU A O 1
ATOM 736 N N . LYS A 1 93 ? 16.315 -7.127 1.053 1.00 85.00 93 LYS A N 1
ATOM 737 C CA . LYS A 1 93 ? 16.545 -5.695 0.846 1.00 85.00 93 LYS A CA 1
ATOM 738 C C . LYS A 1 93 ? 15.773 -5.218 -0.376 1.00 85.00 93 LYS A C 1
ATOM 740 O O . LYS A 1 93 ? 15.683 -5.910 -1.388 1.00 85.00 93 LYS A O 1
ATOM 745 N N . GLN A 1 94 ? 15.258 -3.997 -0.312 1.00 84.25 94 GLN A N 1
ATOM 746 C CA . GLN A 1 94 ? 14.606 -3.333 -1.436 1.00 84.25 94 GLN A CA 1
ATOM 747 C C . GLN A 1 94 ? 15.523 -2.308 -2.098 1.00 84.25 94 GLN A C 1
ATOM 749 O O . GLN A 1 94 ? 16.544 -1.912 -1.544 1.00 84.25 94 GLN A O 1
ATOM 754 N N . VAL A 1 95 ? 15.125 -1.832 -3.275 1.00 85.94 95 VAL A N 1
ATOM 755 C CA . VAL A 1 95 ? 15.848 -0.776 -3.982 1.00 85.94 95 VAL A CA 1
ATOM 756 C C . VAL A 1 95 ? 15.287 0.573 -3.577 1.00 85.94 95 VAL A C 1
ATOM 758 O O . VAL A 1 95 ? 14.089 0.847 -3.700 1.00 85.94 95 VAL A O 1
ATOM 761 N N . LEU A 1 96 ? 16.177 1.410 -3.060 1.00 86.25 96 LEU A N 1
ATOM 762 C CA . LEU A 1 96 ? 15.877 2.766 -2.639 1.00 86.25 96 LEU A CA 1
ATOM 763 C C . LEU A 1 96 ? 15.818 3.709 -3.849 1.00 86.25 96 LEU A C 1
ATOM 765 O O . LEU A 1 96 ? 16.255 3.373 -4.951 1.00 86.25 96 LEU A O 1
ATOM 769 N N . ALA A 1 97 ? 15.320 4.928 -3.640 1.00 83.06 97 ALA A N 1
ATOM 770 C CA . ALA A 1 97 ? 15.246 5.947 -4.693 1.00 83.06 97 ALA A CA 1
ATOM 771 C C . ALA A 1 97 ? 16.620 6.266 -5.321 1.00 83.06 97 ALA A C 1
ATOM 773 O O . ALA A 1 97 ? 16.716 6.536 -6.512 1.00 83.06 97 ALA A O 1
ATOM 774 N N . ASN A 1 98 ? 17.706 6.152 -4.548 1.00 81.75 98 ASN A N 1
ATOM 775 C CA . ASN A 1 98 ? 19.077 6.351 -5.035 1.00 81.75 98 ASN A CA 1
ATOM 776 C C . ASN A 1 98 ? 19.649 5.156 -5.835 1.00 81.75 98 ASN A C 1
ATOM 778 O O . ASN A 1 98 ? 20.787 5.221 -6.310 1.00 81.75 98 ASN A O 1
ATOM 782 N N . GLY A 1 99 ? 18.890 4.063 -5.961 1.00 79.31 99 GLY A N 1
ATOM 783 C CA . GLY A 1 99 ? 19.288 2.827 -6.632 1.00 79.31 99 GLY A CA 1
ATOM 784 C C . GLY A 1 99 ? 20.077 1.842 -5.763 1.00 79.31 99 GLY A C 1
ATOM 785 O O . GLY A 1 99 ? 20.346 0.740 -6.226 1.00 79.31 99 GLY A O 1
ATOM 786 N N . LYS A 1 100 ? 20.439 2.171 -4.516 1.00 85.31 100 LYS A N 1
ATOM 787 C CA . LYS A 1 100 ? 21.117 1.235 -3.598 1.00 85.31 100 LYS A CA 1
ATOM 788 C C . LYS A 1 100 ? 20.120 0.268 -2.949 1.00 85.31 100 LYS A C 1
ATOM 790 O O . LYS A 1 100 ? 18.935 0.581 -2.826 1.00 85.31 100 LYS A O 1
ATOM 795 N N . LYS A 1 101 ? 20.610 -0.892 -2.498 1.00 84.81 101 LYS A N 1
ATOM 796 C CA . LYS A 1 101 ? 19.831 -1.851 -1.697 1.00 84.81 101 LYS A CA 1
ATOM 797 C C . LYS A 1 101 ? 19.749 -1.370 -0.241 1.00 84.81 101 LYS A C 1
ATOM 799 O O . LYS A 1 101 ? 20.768 -1.007 0.341 1.00 84.81 101 LYS A O 1
ATOM 804 N N . GLY A 1 102 ? 18.556 -1.378 0.344 1.00 84.06 102 GLY A N 1
ATOM 805 C CA . GLY A 1 102 ? 18.291 -0.934 1.714 1.00 84.06 102 GLY A CA 1
ATOM 806 C C . GLY A 1 102 ? 17.122 -1.671 2.362 1.00 84.06 102 GLY A C 1
ATOM 807 O O . GLY A 1 102 ? 16.493 -2.525 1.740 1.00 84.06 102 GLY A O 1
ATOM 808 N N . VAL A 1 103 ? 16.846 -1.347 3.624 1.00 83.62 103 VAL A N 1
ATOM 809 C CA . VAL A 1 103 ? 15.785 -1.988 4.418 1.00 83.62 103 VAL A CA 1
ATOM 810 C C . VAL A 1 103 ? 14.381 -1.658 3.900 1.00 83.62 103 VAL A C 1
ATOM 812 O O . VAL A 1 103 ? 14.162 -0.637 3.235 1.00 83.62 103 VAL A O 1
ATOM 815 N N . LEU A 1 104 ? 13.424 -2.542 4.188 1.00 80.88 104 LEU A N 1
ATOM 816 C CA . LEU A 1 104 ? 12.008 -2.316 3.916 1.00 80.88 104 LEU A CA 1
ATOM 817 C C . LEU A 1 104 ? 11.378 -1.485 5.039 1.00 80.88 104 LEU A C 1
ATOM 819 O O . LEU A 1 104 ? 11.668 -1.683 6.216 1.00 80.88 104 LEU A O 1
ATOM 823 N N . ASN A 1 105 ? 10.500 -0.564 4.649 1.00 80.19 105 ASN A N 1
ATOM 824 C CA . ASN A 1 105 ? 9.619 0.145 5.574 1.00 80.19 105 ASN A CA 1
ATOM 825 C C . ASN A 1 105 ? 8.236 -0.492 5.502 1.00 80.19 105 ASN A C 1
ATOM 827 O O . ASN A 1 105 ? 7.846 -0.979 4.436 1.00 80.19 105 ASN A O 1
ATOM 831 N N . VAL A 1 106 ? 7.503 -0.445 6.605 1.00 74.75 106 VAL A N 1
ATOM 832 C CA . VAL A 1 106 ? 6.110 -0.894 6.675 1.00 74.75 106 VAL A CA 1
ATOM 833 C C . VAL A 1 106 ? 5.203 0.285 7.008 1.00 74.75 106 VAL A C 1
ATOM 835 O O . VAL A 1 106 ? 5.654 1.307 7.533 1.00 74.75 106 VAL A O 1
ATOM 838 N N . GLY A 1 107 ? 3.933 0.172 6.641 1.00 67.19 107 GLY A N 1
ATOM 839 C CA . GLY A 1 107 ? 2.925 1.166 6.977 1.00 67.19 107 GLY A CA 1
ATOM 840 C C . GLY A 1 107 ? 1.518 0.593 6.890 1.00 67.19 107 GLY A C 1
ATOM 841 O O . GLY A 1 107 ? 1.214 -0.182 5.981 1.00 67.19 107 GLY A O 1
ATOM 842 N N . ALA A 1 108 ? 0.670 1.020 7.820 1.00 61.03 108 ALA A N 1
ATOM 843 C CA . ALA A 1 108 ? -0.772 0.818 7.814 1.00 61.03 108 ALA A CA 1
ATOM 844 C C . ALA A 1 108 ? -1.452 2.194 7.979 1.00 61.03 108 ALA A C 1
ATOM 846 O O . ALA A 1 108 ? -0.889 3.071 8.643 1.00 61.03 108 ALA A O 1
ATOM 847 N N . PRO A 1 109 ? -2.598 2.440 7.325 1.00 54.44 109 PRO A N 1
ATOM 848 C CA . PRO A 1 109 ? -3.352 3.669 7.500 1.00 54.44 109 PRO A CA 1
ATOM 849 C C . PRO A 1 109 ? -4.049 3.660 8.860 1.00 54.44 109 PRO A C 1
ATOM 851 O O . PRO A 1 109 ? -4.708 2.685 9.206 1.00 54.44 109 PRO A O 1
ATOM 854 N N . ASP A 1 110 ? -3.947 4.769 9.587 1.00 53.28 110 ASP A N 1
ATOM 855 C CA . ASP A 1 110 ? -4.737 4.998 10.792 1.00 53.28 110 ASP A CA 1
ATOM 856 C C . ASP A 1 110 ? -5.217 6.454 10.844 1.00 53.28 110 ASP A C 1
ATOM 858 O O . ASP A 1 110 ? -4.461 7.393 10.569 1.00 53.28 110 ASP A O 1
ATOM 862 N N . ARG A 1 111 ? -6.505 6.630 11.137 1.00 50.41 111 ARG A N 1
ATOM 863 C CA . ARG A 1 111 ? -7.175 7.916 11.356 1.00 50.41 111 ARG A CA 1
ATOM 864 C C . ARG A 1 111 ? -7.777 7.866 12.760 1.00 50.41 111 ARG A C 1
ATOM 866 O O . ARG A 1 111 ? -8.954 7.563 12.919 1.00 50.41 111 ARG A O 1
ATOM 873 N N . ILE A 1 112 ? -6.980 8.209 13.767 1.00 54.38 112 ILE A N 1
ATOM 874 C CA . ILE A 1 112 ? -7.482 8.444 15.126 1.00 54.38 112 ILE A CA 1
ATOM 875 C C . ILE A 1 112 ? -8.010 9.879 15.191 1.00 54.38 112 ILE A C 1
ATOM 877 O O . ILE A 1 112 ? -7.278 10.831 14.903 1.00 54.38 112 ILE A O 1
ATOM 881 N N . SER A 1 113 ? -9.288 10.050 15.539 1.00 55.00 113 SER A N 1
ATOM 882 C CA . SER A 1 113 ? -9.880 11.377 15.734 1.00 55.00 113 SER A CA 1
ATOM 883 C C . SER A 1 113 ? -9.311 12.057 16.995 1.00 55.00 113 SER A C 1
ATOM 885 O O . SER A 1 113 ? -8.885 11.370 17.927 1.00 55.00 113 SER A O 1
ATOM 887 N N . PRO A 1 114 ? -9.306 13.403 17.078 1.00 59.22 114 PRO A N 1
ATOM 888 C CA . PRO A 1 114 ? -8.834 14.123 18.267 1.00 59.22 114 PRO A CA 1
ATOM 889 C C . PRO A 1 114 ? -9.560 13.705 19.555 1.00 59.22 114 PRO A C 1
ATOM 891 O O . PRO A 1 114 ? -8.926 13.563 20.594 1.00 59.22 114 PRO A O 1
ATOM 894 N N . GLU A 1 115 ? -10.862 13.429 19.456 1.00 59.41 115 GLU A N 1
ATOM 895 C CA . GLU A 1 115 ? -11.705 12.946 20.557 1.00 59.41 115 GLU A CA 1
ATOM 896 C C . GLU A 1 115 ? -11.249 11.572 21.074 1.00 59.41 115 GLU A C 1
ATOM 898 O O . GLU A 1 115 ? -11.162 11.328 22.276 1.00 59.41 115 GLU A O 1
ATOM 903 N N . MET A 1 116 ? -10.886 10.672 20.158 1.00 58.78 116 MET A N 1
ATOM 904 C CA . MET A 1 116 ? -10.405 9.339 20.505 1.00 58.78 116 MET A CA 1
ATOM 905 C C . MET A 1 116 ? -9.003 9.395 21.130 1.00 58.78 116 MET A C 1
ATOM 907 O O . MET A 1 116 ? -8.687 8.619 22.025 1.00 58.78 116 MET A O 1
ATOM 911 N N . LYS A 1 117 ? -8.178 10.369 20.728 1.00 62.72 117 LYS A N 1
ATOM 912 C CA . LYS A 1 117 ? -6.848 10.597 21.305 1.00 62.72 117 LYS A CA 1
ATOM 913 C C . LYS A 1 117 ? -6.903 11.026 22.775 1.00 62.72 117 LYS A C 1
ATOM 915 O O . LYS A 1 117 ? -6.051 10.600 23.548 1.00 62.72 117 LYS A O 1
ATOM 920 N N . GLU A 1 118 ? -7.892 11.830 23.170 1.00 64.81 118 GLU A N 1
ATOM 921 C CA . GLU A 1 118 ? -8.100 12.187 24.582 1.00 64.81 118 GLU A CA 1
ATOM 922 C C . GLU A 1 118 ? -8.5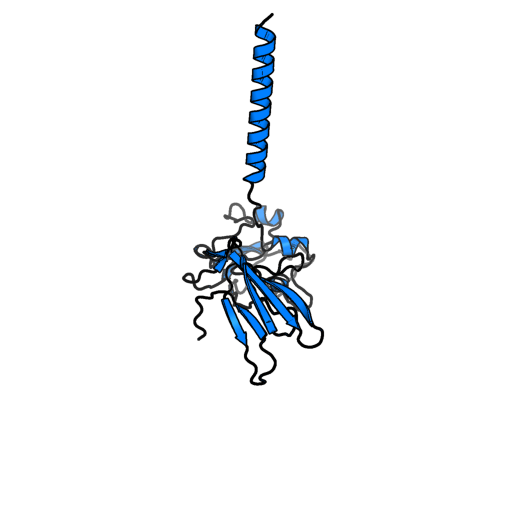44 10.977 25.411 1.00 64.81 118 GLU A C 1
ATOM 924 O O . GLU A 1 118 ? -8.022 10.760 26.503 1.00 64.81 118 GLU A O 1
ATOM 929 N N . LYS A 1 119 ? -9.442 10.143 24.868 1.00 60.78 119 LYS A N 1
ATOM 930 C CA . LYS A 1 119 ? -9.961 8.951 25.560 1.00 60.78 119 LYS A CA 1
ATOM 931 C C . LYS A 1 119 ? -8.947 7.808 25.673 1.00 60.78 119 LYS A C 1
ATOM 933 O O . LYS A 1 119 ? -8.974 7.072 26.654 1.00 60.78 119 LYS A O 1
ATOM 938 N N . ILE A 1 120 ? -8.039 7.663 24.707 1.00 61.25 120 ILE A N 1
ATOM 939 C CA . ILE A 1 120 ? -6.990 6.630 24.736 1.00 61.25 120 ILE A CA 1
ATOM 940 C C . ILE A 1 120 ? -5.763 7.064 25.585 1.00 61.25 120 ILE A C 1
ATOM 942 O O . ILE A 1 120 ? -4.901 6.252 25.929 1.00 61.25 120 ILE A O 1
ATOM 946 N N . GLY A 1 121 ? -5.684 8.334 25.997 1.00 57.50 121 GLY A N 1
ATOM 947 C CA . GLY A 1 121 ? -4.633 8.838 26.886 1.00 57.50 121 GLY A CA 1
ATOM 948 C C . GLY A 1 121 ? -3.227 8.855 26.258 1.00 57.50 121 GLY A C 1
ATOM 949 O O . GLY A 1 121 ? -3.058 9.067 25.060 1.00 57.50 121 GLY A O 1
ATOM 950 N N . ASN A 1 122 ? -2.189 8.645 27.079 1.00 50.00 122 ASN A N 1
ATOM 951 C CA . ASN A 1 122 ? -0.764 8.717 26.694 1.00 50.00 122 ASN A CA 1
ATOM 952 C C . ASN A 1 122 ? -0.209 7.431 26.048 1.00 50.00 122 ASN A C 1
ATOM 954 O O . ASN A 1 122 ? 1.008 7.214 26.061 1.00 50.00 122 ASN A O 1
ATOM 958 N N . LEU A 1 123 ? -1.058 6.553 25.504 1.00 44.62 123 LEU A N 1
ATOM 959 C CA . LEU A 1 123 ? -0.547 5.409 24.751 1.00 44.62 123 LEU A CA 1
ATOM 960 C C . LEU A 1 123 ? 0.339 5.926 23.610 1.00 44.62 123 LEU A C 1
ATOM 962 O O . LEU A 1 123 ? 0.025 6.903 22.935 1.00 44.62 123 LEU A O 1
ATOM 966 N N . SER A 1 124 ? 1.528 5.336 23.483 1.00 40.44 124 SER A N 1
ATOM 967 C CA . SER A 1 124 ? 2.575 5.782 22.565 1.00 40.44 124 SER A CA 1
ATOM 968 C C . SER A 1 124 ? 2.109 5.591 21.119 1.00 40.44 124 SER A C 1
ATOM 970 O O . SER A 1 124 ? 2.387 4.574 20.483 1.00 40.44 124 SER A O 1
ATOM 972 N N . PHE A 1 125 ? 1.425 6.590 20.578 1.00 50.88 125 PHE A N 1
ATOM 973 C CA . PHE A 1 125 ? 1.079 6.631 19.172 1.00 50.88 125 PHE A CA 1
ATOM 974 C C . PHE A 1 125 ? 2.276 7.100 18.368 1.00 50.88 125 PHE A C 1
ATOM 976 O O . PHE A 1 125 ? 2.758 8.228 18.519 1.00 50.88 125 PHE A O 1
ATOM 983 N N . GLN A 1 126 ? 2.721 6.267 17.434 1.00 44.19 126 GLN A N 1
ATOM 984 C CA . GLN A 1 126 ? 3.484 6.802 16.322 1.00 44.19 126 GLN A CA 1
ATOM 985 C C . GLN A 1 126 ? 2.507 7.497 15.380 1.00 44.19 126 GLN A C 1
ATOM 987 O O . GLN A 1 126 ? 1.935 6.878 14.489 1.00 44.19 126 GLN A O 1
ATOM 992 N N . ASN A 1 127 ? 2.323 8.804 15.585 1.00 40.44 127 ASN A N 1
ATOM 993 C CA . ASN A 1 127 ? 1.742 9.674 14.569 1.00 40.44 127 ASN A CA 1
ATOM 994 C C . ASN A 1 127 ? 2.482 9.417 13.256 1.00 40.44 127 ASN A C 1
ATOM 996 O O . ASN A 1 127 ? 3.670 9.728 13.177 1.00 40.44 127 ASN A O 1
ATOM 1000 N N . TYR A 1 128 ? 1.779 8.844 12.277 1.00 51.38 128 TYR A N 1
ATOM 1001 C CA . TYR A 1 128 ? 2.102 8.812 10.854 1.00 51.38 128 TYR A CA 1
ATOM 1002 C C . TYR A 1 128 ? 3.594 9.035 10.537 1.00 51.38 128 TYR A C 1
ATOM 1004 O O . TYR A 1 128 ? 4.024 10.107 10.104 1.00 51.38 128 TYR A O 1
ATOM 1012 N N . ARG A 1 129 ? 4.430 8.032 10.798 1.00 44.25 129 ARG A N 1
ATOM 1013 C CA . ARG A 1 129 ? 5.816 8.018 10.325 1.00 44.25 129 ARG A CA 1
ATOM 1014 C C . ARG A 1 129 ? 6.094 6.656 9.733 1.00 44.25 129 ARG A C 1
ATOM 1016 O O . ARG A 1 129 ? 5.624 5.646 10.244 1.00 44.25 129 ARG A O 1
ATOM 1023 N N . HIS A 1 130 ? 6.857 6.640 8.642 1.00 49.25 130 HIS A N 1
ATOM 1024 C CA . HIS A 1 130 ? 7.457 5.407 8.159 1.00 49.25 130 HIS A CA 1
ATOM 1025 C C . HIS A 1 130 ? 8.163 4.730 9.318 1.00 49.25 130 HIS A C 1
ATOM 1027 O O . HIS A 1 130 ? 9.150 5.253 9.843 1.00 49.25 130 HIS A O 1
ATOM 1033 N N . VAL A 1 131 ? 7.650 3.571 9.692 1.00 58.41 131 VAL A N 1
ATOM 1034 C CA . VAL A 1 131 ? 8.287 2.754 10.698 1.00 58.41 131 VAL A CA 1
ATOM 1035 C C . VAL A 1 131 ? 9.282 1.833 9.999 1.00 58.41 131 VAL A C 1
ATOM 1037 O O . VAL A 1 131 ? 8.944 1.211 8.981 1.00 58.41 131 VAL A O 1
ATOM 1040 N N . PRO A 1 132 ? 10.532 1.755 10.489 1.00 59.34 132 PRO A N 1
ATOM 1041 C CA . PRO A 1 132 ? 11.467 0.746 10.018 1.00 59.34 132 PRO A CA 1
ATOM 1042 C C . PRO A 1 132 ? 10.815 -0.630 10.167 1.00 59.34 132 PRO A C 1
ATOM 1044 O O . PRO A 1 132 ? 10.451 -1.011 11.280 1.00 59.34 132 PRO A O 1
ATOM 1047 N N . GLY A 1 133 ? 10.670 -1.373 9.065 1.00 60.84 133 GLY A N 1
ATOM 1048 C CA . GLY A 1 133 ? 9.966 -2.660 9.073 1.00 60.84 133 GLY A CA 1
ATOM 1049 C C . GLY A 1 133 ? 10.562 -3.646 10.071 1.00 60.84 133 GLY A C 1
ATOM 1050 O O . GLY A 1 133 ? 9.834 -4.378 10.726 1.00 60.84 133 GLY A O 1
ATOM 1051 N N . GLN A 1 134 ? 11.879 -3.565 10.280 1.00 61.12 134 GLN A N 1
ATOM 1052 C CA . GLN A 1 134 ? 12.634 -4.423 11.195 1.00 61.12 134 GLN A CA 1
ATOM 1053 C C . GLN A 1 134 ? 12.184 -4.315 12.655 1.00 61.12 134 GLN A C 1
ATOM 1055 O O . GLN A 1 134 ? 12.448 -5.217 13.441 1.00 61.12 134 GLN A O 1
ATOM 1060 N N . LYS A 1 135 ? 11.549 -3.200 13.025 1.00 61.69 135 LYS A N 1
ATOM 1061 C CA . LYS A 1 135 ? 11.098 -2.933 14.391 1.00 61.69 135 LYS A CA 1
ATOM 1062 C C . LYS A 1 135 ? 9.580 -3.090 14.553 1.00 61.69 135 LYS A C 1
ATOM 1064 O O . LYS A 1 135 ? 9.118 -3.185 15.681 1.00 61.69 135 LYS A O 1
ATOM 1069 N N . TYR A 1 136 ? 8.820 -3.121 13.456 1.00 66.94 136 TYR A N 1
ATOM 1070 C CA . TYR A 1 136 ? 7.360 -2.981 13.480 1.00 66.94 136 TYR A CA 1
ATOM 1071 C C . TYR A 1 136 ? 6.654 -3.939 12.510 1.00 66.94 136 TYR A C 1
ATOM 1073 O O . TYR A 1 136 ? 5.798 -3.528 11.733 1.00 66.94 136 TYR A O 1
ATOM 1081 N N . SER A 1 137 ? 7.006 -5.226 12.550 1.00 71.25 137 SER A N 1
ATOM 1082 C CA . SER A 1 137 ? 6.258 -6.280 11.840 1.00 71.25 137 SER A CA 1
ATOM 1083 C C . SER A 1 137 ? 4.825 -6.441 12.361 1.00 71.25 137 SER A C 1
ATOM 1085 O O . SER A 1 137 ? 3.959 -6.932 11.638 1.00 71.25 137 SER A O 1
ATOM 1087 N N . GLU A 1 138 ? 4.586 -6.002 13.597 1.00 79.94 138 GLU A N 1
ATOM 1088 C CA . GLU A 1 138 ? 3.284 -5.957 14.252 1.00 79.94 138 GLU A CA 1
ATOM 1089 C C . GLU A 1 138 ? 3.011 -4.527 14.727 1.00 79.94 138 GLU A C 1
ATOM 1091 O O . GLU A 1 138 ? 3.908 -3.840 15.229 1.00 79.94 138 GLU A O 1
ATOM 1096 N N . ILE A 1 139 ? 1.779 -4.068 14.526 1.00 76.88 139 ILE A N 1
ATOM 1097 C CA . ILE A 1 139 ? 1.317 -2.734 14.897 1.00 76.88 139 ILE A CA 1
ATOM 1098 C C . ILE A 1 139 ? 0.023 -2.896 15.688 1.00 76.88 139 ILE A C 1
ATOM 1100 O O . ILE A 1 139 ? -0.974 -3.376 15.152 1.00 76.88 139 ILE A O 1
ATOM 1104 N N . THR A 1 140 ? 0.041 -2.485 16.952 1.00 78.81 140 THR A N 1
ATOM 1105 C CA . THR A 1 140 ? -1.135 -2.528 17.825 1.00 78.81 140 THR A CA 1
ATOM 1106 C C . THR A 1 140 ? -1.862 -1.192 17.792 1.00 78.81 140 THR A C 1
ATOM 1108 O O . THR A 1 140 ? -1.278 -0.150 18.095 1.00 78.81 140 THR A O 1
ATOM 1111 N N . PHE A 1 141 ? -3.143 -1.234 17.442 1.00 80.38 141 PHE A N 1
ATOM 1112 C CA . PHE A 1 141 ? -4.044 -0.093 17.421 1.00 80.38 141 PHE A CA 1
ATOM 1113 C C . PHE A 1 141 ? -5.006 -0.173 18.603 1.00 80.38 141 PHE A C 1
ATOM 1115 O O . PHE A 1 141 ? -5.813 -1.102 18.657 1.00 80.38 141 PHE A O 1
ATOM 1122 N N . PRO A 1 142 ? -4.961 0.776 19.546 1.00 81.44 142 PRO A N 1
ATOM 1123 C CA . PRO A 1 142 ? -6.017 0.901 20.534 1.00 81.44 142 PRO A CA 1
ATOM 1124 C C . PRO A 1 142 ? -7.244 1.552 19.875 1.00 81.44 142 PRO A C 1
ATOM 1126 O O . PRO A 1 142 ? -7.168 2.659 19.345 1.00 81.44 142 PRO A O 1
ATOM 1129 N N . ILE A 1 143 ? -8.375 0.854 19.897 1.00 84.25 143 ILE A N 1
ATOM 1130 C CA . ILE A 1 143 ? -9.650 1.277 19.315 1.00 84.25 143 ILE A CA 1
ATOM 1131 C C . ILE A 1 143 ? -10.667 1.422 20.444 1.00 84.25 143 ILE A C 1
ATOM 1133 O O . ILE A 1 143 ? -10.848 0.504 21.239 1.00 84.25 143 ILE A O 1
ATOM 1137 N N . LEU A 1 144 ? -11.356 2.560 20.504 1.00 86.56 144 LEU A N 1
ATOM 1138 C CA . LEU A 1 144 ? -12.482 2.753 21.415 1.00 86.56 144 LEU A CA 1
ATOM 1139 C C . LEU A 1 144 ? -13.780 2.262 20.764 1.00 86.56 144 LEU A C 1
ATOM 1141 O O . LEU A 1 144 ? -14.171 2.760 19.706 1.00 86.56 144 LEU A O 1
ATOM 1145 N N . ALA A 1 145 ? -14.463 1.316 21.407 1.00 91.69 145 ALA A N 1
ATOM 1146 C CA . ALA A 1 145 ? -15.793 0.888 20.994 1.00 91.69 145 ALA A CA 1
ATOM 1147 C C . ALA A 1 145 ? -16.832 1.992 21.279 1.00 91.69 145 ALA A C 1
ATOM 1149 O O . ALA A 1 145 ? -16.827 2.562 22.372 1.00 91.69 145 ALA A O 1
ATOM 1150 N N . PRO A 1 146 ? -17.737 2.304 20.334 1.00 91.12 146 PRO A N 1
ATOM 1151 C CA . PRO A 1 146 ? -18.774 3.303 20.559 1.00 91.12 146 PRO A CA 1
ATOM 1152 C C . PRO A 1 146 ? -19.845 2.779 21.526 1.00 91.12 146 PRO A C 1
ATOM 1154 O O . PRO A 1 146 ? -19.985 1.570 21.719 1.00 91.12 146 PRO A O 1
ATOM 1157 N N . ASP A 1 147 ? -20.626 3.689 22.106 1.00 93.12 147 ASP A N 1
ATOM 1158 C CA . ASP A 1 147 ? -21.699 3.349 23.041 1.00 93.12 147 ASP A CA 1
ATOM 1159 C C . ASP A 1 147 ? -23.100 3.638 22.463 1.00 93.12 147 ASP A C 1
ATOM 1161 O O . ASP A 1 147 ? -23.472 4.805 22.317 1.00 93.12 147 ASP A O 1
ATOM 1165 N N . PRO A 1 148 ? -23.906 2.597 22.162 1.00 93.56 148 PRO A N 1
ATOM 1166 C CA . PRO A 1 148 ? -25.287 2.746 21.695 1.00 93.56 148 PRO A CA 1
ATOM 1167 C C . PRO A 1 148 ? -26.236 3.465 22.662 1.00 93.56 148 PRO A C 1
ATOM 1169 O O . PRO A 1 148 ? -27.299 3.919 22.238 1.00 93.56 148 PRO A O 1
ATOM 1172 N N . ALA A 1 149 ? -25.904 3.566 23.956 1.00 93.88 149 ALA A N 1
ATOM 1173 C CA . ALA A 1 149 ? -26.729 4.306 24.912 1.00 93.88 149 ALA A CA 1
ATOM 1174 C C . ALA A 1 149 ? -26.613 5.827 24.718 1.00 93.88 149 ALA A C 1
ATOM 1176 O O . ALA A 1 149 ? -27.583 6.557 24.934 1.00 93.88 149 ALA A O 1
ATOM 1177 N N . THR A 1 150 ? -25.443 6.302 24.286 1.00 93.38 150 THR A N 1
ATOM 1178 C CA . THR A 1 150 ? -25.150 7.726 24.072 1.00 93.38 150 THR A CA 1
ATOM 1179 C C . THR A 1 150 ? -25.197 8.130 22.599 1.00 93.38 150 THR A C 1
ATOM 1181 O O . THR A 1 150 ? -25.560 9.265 22.290 1.00 93.38 150 THR A O 1
ATOM 1184 N N . ASN A 1 151 ? -24.908 7.208 21.678 1.00 91.62 151 ASN A N 1
ATOM 1185 C CA . ASN A 1 151 ? -24.959 7.426 20.237 1.00 91.62 151 ASN A CA 1
ATOM 1186 C C . ASN A 1 151 ? -26.052 6.559 19.588 1.00 91.62 151 ASN A C 1
ATOM 1188 O O . ASN A 1 151 ? -25.945 5.338 19.527 1.00 91.62 151 ASN A O 1
ATOM 1192 N N . LYS A 1 152 ? -27.098 7.206 19.060 1.00 93.25 152 LYS A N 1
ATOM 1193 C CA . LYS A 1 152 ? -28.256 6.522 18.458 1.00 93.25 152 LYS A CA 1
ATOM 1194 C C . LYS A 1 152 ? -27.988 5.930 17.070 1.00 93.25 152 LYS A C 1
ATOM 1196 O O . LYS A 1 152 ? -28.790 5.114 16.622 1.00 93.25 152 LYS A O 1
ATOM 1201 N N . ASP A 1 153 ? -26.893 6.318 16.417 1.00 92.62 153 ASP A N 1
ATOM 1202 C CA . ASP A 1 153 ? -26.526 5.856 15.071 1.00 92.62 153 ASP A CA 1
ATOM 1203 C C . ASP A 1 153 ? -25.746 4.529 15.093 1.00 92.62 153 ASP A C 1
ATOM 1205 O O . ASP A 1 153 ? -25.473 3.937 14.046 1.00 92.62 153 ASP A O 1
ATOM 1209 N N . VAL A 1 154 ? -25.371 4.042 16.282 1.00 92.62 154 VAL A N 1
ATOM 1210 C CA . VAL A 1 154 ? -24.679 2.761 16.476 1.00 92.62 154 VAL A CA 1
ATOM 1211 C C . VAL A 1 154 ? -25.568 1.774 17.231 1.00 92.62 154 VAL A C 1
ATOM 1213 O O . VAL A 1 154 ? -26.376 2.143 18.081 1.00 92.62 154 VAL A O 1
ATOM 1216 N N . HIS A 1 155 ? -25.425 0.486 16.923 1.00 94.81 155 HIS A N 1
ATOM 1217 C CA . HIS A 1 155 ? -26.280 -0.573 17.453 1.00 94.81 155 HIS A CA 1
ATOM 1218 C C . HIS A 1 155 ? -25.456 -1.799 17.846 1.00 94.81 155 HIS A C 1
ATOM 1220 O O . HIS A 1 155 ? -24.350 -2.011 17.358 1.00 94.81 155 HIS A O 1
ATOM 1226 N N . PHE A 1 156 ? -26.010 -2.655 18.703 1.00 95.12 156 PHE A N 1
ATOM 1227 C CA . PHE A 1 156 ? -25.384 -3.933 19.042 1.00 95.12 156 PHE A CA 1
ATOM 1228 C C . PHE A 1 156 ? -25.494 -4.918 17.878 1.00 95.12 156 PHE A C 1
ATOM 1230 O O . PHE A 1 156 ? -26.499 -5.611 17.728 1.00 95.12 156 PHE A O 1
ATOM 1237 N N . LEU A 1 157 ? -24.461 -4.963 17.038 1.00 93.81 157 LEU A N 1
ATOM 1238 C CA . LEU A 1 157 ? -24.378 -5.815 15.855 1.00 93.81 157 LEU A CA 1
ATOM 1239 C C . LEU A 1 157 ? -22.932 -6.272 15.620 1.00 93.81 157 LEU A C 1
ATOM 1241 O O . LEU A 1 157 ? -21.985 -5.777 16.231 1.00 93.81 157 LEU A O 1
ATOM 1245 N N . LYS A 1 158 ? -22.756 -7.218 14.694 1.00 95.19 158 LYS A N 1
ATOM 1246 C CA . LYS A 1 158 ? -21.431 -7.620 14.217 1.00 95.19 158 LYS A CA 1
ATOM 1247 C C . LYS A 1 158 ? -20.943 -6.636 13.151 1.00 95.19 158 LYS A C 1
ATOM 1249 O O . LYS A 1 158 ? -21.487 -6.609 12.049 1.00 95.19 158 LYS A O 1
ATOM 1254 N N . TYR A 1 159 ? -19.893 -5.882 13.465 1.00 93.12 159 TYR A N 1
ATOM 1255 C CA . TYR A 1 159 ? -19.263 -4.941 12.537 1.00 93.12 159 TYR A CA 1
ATOM 1256 C C . TYR A 1 159 ? -18.034 -5.556 11.850 1.00 93.12 159 TYR A C 1
ATOM 1258 O O . TYR A 1 159 ? -17.238 -6.227 12.510 1.00 93.12 159 TYR A O 1
ATOM 1266 N N . PRO A 1 160 ? -17.851 -5.354 10.533 1.00 93.31 160 PRO A N 1
ATOM 1267 C CA . PRO A 1 160 ? -16.624 -5.742 9.852 1.00 93.31 160 PRO A CA 1
ATOM 1268 C C . PRO A 1 160 ? -15.502 -4.726 10.112 1.00 93.31 160 PRO A C 1
ATOM 1270 O O . PRO A 1 160 ? -15.738 -3.519 10.125 1.00 93.31 160 PRO A O 1
ATOM 1273 N N . ILE A 1 161 ? -14.268 -5.216 10.237 1.00 90.81 161 ILE A N 1
ATOM 1274 C CA . ILE A 1 161 ? -13.051 -4.396 10.270 1.00 90.81 161 ILE A CA 1
ATOM 1275 C C . ILE A 1 161 ? -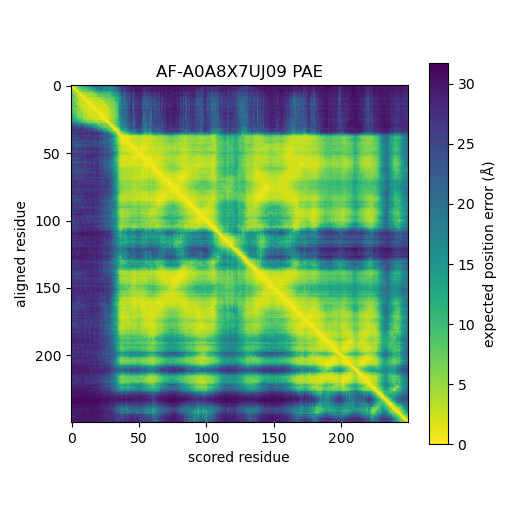12.235 -4.729 9.021 1.00 90.81 161 ILE A C 1
ATOM 1277 O O . ILE A 1 161 ? -12.000 -5.899 8.721 1.00 90.81 161 ILE A O 1
ATOM 1281 N N . TYR A 1 162 ? -11.820 -3.701 8.284 1.00 89.75 162 TYR A N 1
ATOM 1282 C CA . TYR A 1 162 ? -11.002 -3.843 7.082 1.00 89.75 162 TYR A CA 1
ATOM 1283 C C . TYR A 1 162 ? -9.634 -3.224 7.321 1.00 89.75 162 TYR A C 1
ATOM 1285 O O . TYR A 1 162 ? -9.538 -2.101 7.812 1.00 89.75 162 TYR A O 1
ATOM 1293 N N . VAL A 1 163 ? -8.584 -3.935 6.920 1.00 87.94 163 VAL A N 1
ATOM 1294 C CA . VAL A 1 163 ? -7.202 -3.477 7.055 1.00 87.94 163 VAL A CA 1
ATOM 1295 C C . VAL A 1 163 ? -6.501 -3.503 5.702 1.00 87.94 163 VAL A C 1
ATOM 1297 O O . VAL A 1 163 ? -6.703 -4.405 4.891 1.00 87.94 163 VAL A O 1
ATOM 1300 N N . GLY A 1 164 ? -5.668 -2.494 5.458 1.00 86.38 164 GLY A N 1
ATOM 1301 C CA . GLY A 1 164 ? -4.700 -2.485 4.369 1.00 86.38 164 GLY A CA 1
ATOM 1302 C C . GLY A 1 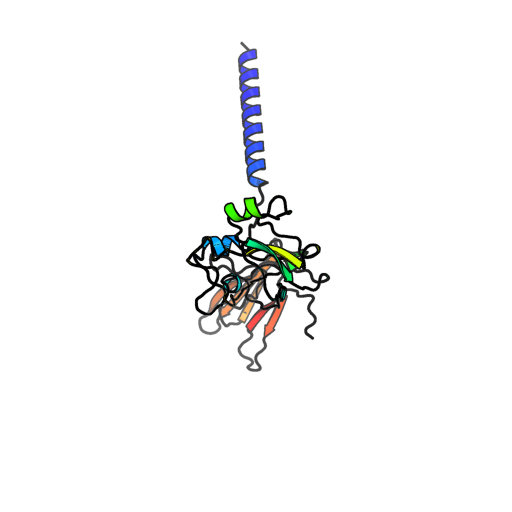164 ? -3.308 -2.274 4.944 1.00 86.38 164 GLY A C 1
ATOM 1303 O O . GLY A 1 164 ? -3.098 -1.354 5.726 1.00 86.38 164 GLY A O 1
ATOM 1304 N N . GLY A 1 165 ? -2.351 -3.108 4.557 1.00 86.31 165 GLY A N 1
ATOM 1305 C CA . GLY A 1 165 ? -0.956 -2.983 4.970 1.00 86.31 165 GLY A CA 1
ATOM 1306 C C . GLY A 1 165 ? -0.045 -2.954 3.755 1.00 86.31 165 GLY A C 1
ATOM 1307 O O . GLY A 1 165 ? -0.321 -3.593 2.740 1.00 86.31 165 GLY A O 1
ATOM 1308 N N . ASN A 1 166 ? 1.047 -2.202 3.847 1.00 86.31 166 ASN A N 1
ATOM 1309 C CA . ASN A 1 166 ? 2.076 -2.179 2.820 1.00 86.31 166 ASN A CA 1
ATOM 1310 C C . ASN A 1 166 ? 3.465 -2.411 3.425 1.00 86.31 166 ASN A C 1
ATOM 1312 O O . ASN A 1 166 ? 3.786 -1.917 4.507 1.00 86.31 166 ASN A O 1
ATOM 1316 N N . ARG A 1 167 ? 4.313 -3.097 2.654 1.00 86.94 167 ARG A N 1
ATOM 1317 C CA . ARG A 1 167 ? 5.743 -3.265 2.910 1.00 86.94 167 ARG A CA 1
ATOM 1318 C C . ARG A 1 167 ? 6.549 -2.912 1.661 1.00 86.94 167 ARG A C 1
ATOM 1320 O O . ARG A 1 167 ? 6.282 -3.403 0.567 1.00 86.94 167 ARG A O 1
ATOM 1327 N N . GLY A 1 168 ? 7.578 -2.091 1.834 1.00 85.81 168 GLY A N 1
ATOM 1328 C CA . GLY A 1 168 ? 8.426 -1.618 0.742 1.00 85.81 168 GLY A CA 1
ATOM 1329 C C . GLY A 1 168 ? 7.810 -0.479 -0.082 1.00 85.81 168 GLY A C 1
ATOM 1330 O O . GLY A 1 168 ? 6.762 0.079 0.243 1.00 85.81 168 GLY A O 1
ATOM 1331 N N . ARG A 1 169 ? 8.526 -0.076 -1.134 1.00 88.81 169 ARG A N 1
ATOM 1332 C CA . ARG A 1 169 ? 8.177 1.071 -1.986 1.00 88.81 169 ARG A CA 1
ATOM 1333 C C . ARG A 1 169 ? 7.156 0.725 -3.075 1.00 88.81 169 ARG A C 1
ATOM 1335 O O . ARG A 1 169 ? 7.196 -0.367 -3.639 1.00 88.81 169 ARG A O 1
ATOM 1342 N N . GLY A 1 170 ? 6.310 1.694 -3.420 1.00 88.56 170 GLY A N 1
ATOM 1343 C CA . GLY A 1 170 ? 5.328 1.579 -4.504 1.00 88.56 170 GLY A CA 1
ATOM 1344 C C . GLY A 1 170 ? 5.952 1.554 -5.904 1.00 88.56 170 GLY A C 1
ATOM 1345 O O . GLY A 1 170 ? 7.097 1.974 -6.109 1.00 88.56 170 GLY A O 1
ATOM 1346 N N . GLN A 1 171 ? 5.186 1.050 -6.869 1.00 89.75 171 GLN A N 1
ATOM 1347 C CA . GLN A 1 171 ? 5.549 0.932 -8.286 1.00 89.75 171 GLN A CA 1
ATOM 1348 C C . GLN A 1 171 ? 5.227 2.209 -9.072 1.00 89.75 171 GLN A C 1
ATOM 1350 O O . GLN A 1 171 ? 5.908 2.500 -10.054 1.00 89.75 171 GLN A O 1
ATOM 1355 N N . ILE A 1 172 ? 4.204 2.954 -8.646 1.00 89.75 172 ILE A N 1
ATOM 1356 C CA . ILE A 1 172 ? 3.657 4.121 -9.349 1.00 89.75 172 ILE A CA 1
ATOM 1357 C C . ILE A 1 172 ? 3.592 5.308 -8.378 1.00 89.75 172 ILE A C 1
ATOM 1359 O O . ILE A 1 172 ? 3.290 5.134 -7.194 1.00 89.75 172 ILE A O 1
ATOM 1363 N N . TYR A 1 173 ? 3.923 6.499 -8.869 1.00 86.44 173 TYR A N 1
ATOM 1364 C CA . TYR A 1 173 ? 3.772 7.765 -8.156 1.00 86.44 173 TYR A CA 1
ATOM 1365 C C . TYR A 1 173 ? 2.382 8.384 -8.394 1.00 86.44 173 TYR A C 1
ATOM 1367 O O . TYR A 1 173 ? 1.718 8.034 -9.366 1.00 86.44 173 TYR A O 1
ATOM 1375 N N . PRO A 1 174 ? 1.917 9.320 -7.544 1.00 81.38 174 PRO A N 1
ATOM 1376 C CA . PRO A 1 174 ? 0.592 9.933 -7.704 1.00 81.38 174 PRO A CA 1
ATOM 1377 C C . PRO A 1 174 ? 0.374 10.654 -9.042 1.00 81.38 174 PRO A C 1
ATOM 1379 O O . PRO A 1 174 ? -0.756 10.755 -9.500 1.00 81.38 174 PRO A O 1
ATOM 1382 N N . ASP A 1 175 ? 1.447 11.120 -9.682 1.00 85.44 175 ASP A N 1
ATOM 1383 C CA . ASP A 1 175 ? 1.423 11.731 -11.017 1.00 85.44 175 ASP A CA 1
ATOM 1384 C C . ASP A 1 175 ? 1.300 10.704 -12.165 1.00 85.44 175 ASP A C 1
ATOM 1386 O O . ASP A 1 175 ? 1.325 11.071 -13.336 1.00 85.44 175 ASP A O 1
ATOM 1390 N N . GLY A 1 176 ? 1.196 9.410 -11.843 1.00 86.56 176 GLY A N 1
ATOM 1391 C CA . GLY A 1 176 ? 1.147 8.305 -12.799 1.00 86.56 176 GLY A CA 1
ATOM 1392 C C . GLY A 1 176 ? 2.519 7.851 -13.303 1.00 86.56 176 GLY A C 1
ATOM 1393 O O . GLY A 1 176 ? 2.610 6.852 -14.021 1.00 86.56 176 GLY A O 1
ATOM 1394 N N . SER A 1 177 ? 3.605 8.528 -12.918 1.00 88.19 177 SER A N 1
ATOM 1395 C CA . SER A 1 177 ? 4.950 8.144 -13.337 1.00 88.19 177 SER A CA 1
ATOM 1396 C C . SER A 1 177 ? 5.409 6.850 -12.653 1.00 88.19 177 SER A C 1
ATOM 1398 O O . SER A 1 177 ? 5.084 6.547 -11.500 1.00 88.19 177 SER A O 1
ATOM 1400 N N . LYS A 1 178 ? 6.185 6.043 -13.384 1.00 88.50 178 LYS A N 1
ATOM 1401 C CA . LYS A 1 178 ? 6.753 4.791 -12.871 1.00 88.50 178 LYS A CA 1
ATOM 1402 C C . LYS A 1 178 ? 7.921 5.072 -11.929 1.00 88.50 178 LYS A C 1
ATOM 1404 O O . LYS A 1 178 ? 8.814 5.859 -12.241 1.00 88.50 178 LYS A O 1
ATOM 1409 N N . SER A 1 179 ? 7.956 4.370 -10.801 1.00 88.75 179 SER A N 1
ATOM 1410 C CA . SER A 1 179 ? 9.099 4.384 -9.892 1.00 88.75 179 SER A CA 1
ATOM 1411 C C . SER A 1 179 ? 10.214 3.455 -10.377 1.00 88.75 179 SER A C 1
ATOM 1413 O O . SER A 1 179 ? 10.007 2.557 -11.186 1.00 88.75 179 SER A O 1
ATOM 1415 N N . ASN A 1 180 ? 11.410 3.582 -9.802 1.00 86.19 180 ASN A N 1
ATOM 1416 C CA . ASN A 1 180 ? 12.498 2.622 -10.027 1.00 86.19 180 ASN A CA 1
ATOM 1417 C C . ASN A 1 180 ? 12.300 1.266 -9.301 1.00 86.19 180 ASN A C 1
ATOM 1419 O O . ASN A 1 180 ? 13.250 0.498 -9.173 1.00 86.19 180 ASN A O 1
ATOM 1423 N N . ASN A 1 181 ? 11.104 0.984 -8.771 1.00 86.75 181 ASN A N 1
ATOM 1424 C CA . ASN A 1 181 ? 10.735 -0.279 -8.121 1.00 86.75 181 ASN A CA 1
ATOM 1425 C C . ASN A 1 181 ? 9.588 -0.985 -8.867 1.00 86.75 181 ASN A C 1
ATOM 1427 O O . ASN A 1 181 ? 8.667 -1.516 -8.245 1.00 86.75 181 ASN A O 1
ATOM 1431 N N . THR A 1 182 ? 9.637 -0.960 -10.198 1.00 86.56 182 THR A N 1
ATOM 1432 C CA . THR A 1 182 ? 8.686 -1.619 -11.105 1.00 86.56 182 THR A CA 1
ATOM 1433 C C . THR A 1 182 ? 9.426 -2.217 -12.301 1.00 86.56 182 THR A C 1
ATOM 1435 O O . THR A 1 182 ? 10.645 -2.128 -12.351 1.00 86.56 182 THR A O 1
ATOM 1438 N N . VAL A 1 183 ? 8.718 -2.833 -13.246 1.00 85.25 183 VAL A N 1
ATOM 1439 C CA . VAL A 1 183 ? 9.278 -3.321 -14.516 1.00 85.25 183 VAL A CA 1
ATOM 1440 C C . VAL A 1 183 ? 9.118 -2.250 -15.601 1.00 85.25 183 VAL A C 1
ATOM 1442 O O . VAL A 1 183 ? 8.075 -1.592 -15.701 1.00 85.25 183 VAL A O 1
ATOM 1445 N N . TYR A 1 184 ? 10.157 -2.080 -16.420 1.00 84.00 184 TYR A N 1
ATOM 1446 C CA . TYR A 1 184 ? 10.110 -1.238 -17.616 1.00 84.00 184 TYR A CA 1
ATOM 1447 C C . TYR A 1 184 ? 10.027 -2.128 -18.854 1.00 84.00 184 TYR A C 1
ATOM 1449 O O . TYR A 1 184 ? 10.822 -3.055 -19.011 1.00 84.00 184 TYR A O 1
ATOM 1457 N N . ASN A 1 185 ? 9.047 -1.824 -19.702 1.00 85.25 185 ASN A N 1
ATOM 1458 C CA . ASN A 1 185 ? 8.800 -2.504 -20.967 1.00 85.25 185 ASN A CA 1
ATOM 1459 C C . ASN A 1 185 ? 9.263 -1.592 -22.102 1.00 85.25 185 ASN A C 1
ATOM 1461 O O . ASN A 1 185 ? 9.207 -0.371 -21.943 1.00 85.25 185 ASN A O 1
ATOM 1465 N N . ALA A 1 186 ? 9.655 -2.190 -23.225 1.00 84.75 186 ALA A N 1
ATOM 1466 C CA . ALA A 1 186 ? 9.951 -1.457 -24.448 1.00 84.75 186 ALA A CA 1
ATOM 1467 C C . ALA A 1 186 ? 8.729 -0.648 -24.920 1.00 84.75 186 ALA A C 1
ATOM 1469 O O . ALA A 1 186 ? 7.609 -1.168 -24.930 1.00 84.75 186 ALA A O 1
ATOM 1470 N N . THR A 1 187 ? 8.944 0.608 -25.317 1.00 85.81 187 THR A N 1
ATOM 1471 C CA . THR A 1 187 ? 7.860 1.492 -25.793 1.00 85.81 187 THR A CA 1
ATOM 1472 C C . THR A 1 187 ? 7.372 1.108 -27.191 1.00 85.81 187 THR A C 1
ATOM 1474 O O . THR A 1 187 ? 6.205 1.316 -27.515 1.00 85.81 187 THR A O 1
ATOM 1477 N N . ALA A 1 188 ? 8.244 0.517 -28.010 1.00 83.69 188 ALA A N 1
ATOM 1478 C CA . ALA A 1 188 ? 7.931 0.058 -29.357 1.00 83.69 188 ALA A CA 1
ATOM 1479 C C . ALA A 1 188 ? 8.583 -1.300 -29.645 1.00 83.69 188 ALA A C 1
ATOM 1481 O O . ALA A 1 188 ? 9.604 -1.657 -29.054 1.00 83.69 188 ALA A O 1
ATOM 1482 N N . GLY A 1 189 ? 7.988 -2.056 -30.569 1.00 82.31 189 GLY A N 1
ATOM 1483 C CA . GLY A 1 189 ? 8.637 -3.227 -31.151 1.00 82.31 189 GLY A CA 1
ATOM 1484 C C . GLY A 1 189 ? 9.726 -2.795 -32.132 1.00 82.31 189 GLY A C 1
ATOM 1485 O O . GLY A 1 189 ? 9.552 -1.824 -32.860 1.00 82.31 189 GLY A O 1
ATOM 1486 N N . GLY A 1 190 ? 10.847 -3.508 -32.160 1.00 84.12 190 GLY A N 1
ATOM 1487 C CA . GLY A 1 190 ? 11.946 -3.190 -33.066 1.00 84.12 190 GLY A CA 1
ATOM 1488 C C . GLY A 1 190 ? 13.245 -3.880 -32.673 1.00 84.12 190 GLY A C 1
ATOM 1489 O O . GLY A 1 190 ? 13.273 -4.742 -31.793 1.00 84.12 190 GLY A O 1
ATOM 1490 N N . ILE A 1 191 ? 14.330 -3.487 -33.334 1.00 84.06 191 ILE A N 1
ATOM 1491 C CA . ILE A 1 191 ? 15.682 -3.969 -33.052 1.00 84.06 191 ILE A CA 1
ATOM 1492 C C . ILE A 1 191 ? 16.384 -2.948 -32.159 1.00 84.06 191 ILE A C 1
ATOM 1494 O O . ILE A 1 191 ? 16.389 -1.749 -32.441 1.00 84.06 191 ILE A O 1
ATOM 1498 N N . ILE A 1 192 ? 17.016 -3.419 -31.085 1.00 85.44 192 ILE A N 1
ATOM 1499 C CA . ILE A 1 192 ? 17.859 -2.563 -30.248 1.00 85.44 192 ILE A CA 1
ATOM 1500 C C . ILE A 1 192 ? 19.123 -2.216 -31.032 1.00 85.44 192 ILE A C 1
ATOM 1502 O O . ILE A 1 192 ? 19.952 -3.086 -31.294 1.00 85.44 192 ILE A O 1
ATOM 1506 N N . SER A 1 193 ? 19.285 -0.943 -31.381 1.00 86.56 193 SER A N 1
ATOM 1507 C CA . SER A 1 193 ? 20.461 -0.459 -32.108 1.00 86.56 193 SER A CA 1
ATOM 1508 C C . SER A 1 193 ? 21.575 0.001 -31.174 1.00 86.56 193 SER A C 1
ATOM 1510 O O . SER A 1 193 ? 22.753 -0.089 -31.520 1.00 86.56 193 SER A O 1
ATOM 1512 N N . LYS A 1 194 ? 21.226 0.495 -29.979 1.00 86.88 194 LYS A N 1
ATOM 1513 C CA . LYS A 1 194 ? 22.195 1.054 -29.032 1.00 86.88 194 LYS A CA 1
ATOM 1514 C C . LYS A 1 194 ? 21.730 0.909 -27.589 1.00 86.88 194 LYS A C 1
ATOM 1516 O O . LYS A 1 194 ? 20.568 1.144 -27.280 1.00 86.88 194 LYS A O 1
ATOM 1521 N N . ILE A 1 195 ? 22.667 0.590 -26.698 1.00 88.69 195 ILE A N 1
ATOM 1522 C CA . ILE A 1 195 ? 22.471 0.643 -25.245 1.00 88.69 195 ILE A CA 1
ATOM 1523 C C . ILE A 1 195 ? 23.580 1.516 -24.661 1.00 88.69 195 ILE A C 1
ATOM 1525 O O . ILE A 1 195 ? 24.759 1.167 -24.724 1.00 88.69 195 ILE A O 1
ATOM 1529 N N . LEU A 1 196 ? 23.209 2.662 -24.097 1.00 89.31 196 LEU A N 1
ATOM 1530 C CA . LEU A 1 196 ? 24.124 3.596 -23.450 1.00 89.31 196 LEU A CA 1
ATOM 1531 C C . LEU A 1 196 ? 23.921 3.579 -21.941 1.00 89.31 196 LEU A C 1
ATOM 1533 O O . LEU A 1 196 ? 22.821 3.801 -21.443 1.00 89.31 196 LEU A O 1
ATOM 1537 N N . ARG A 1 197 ? 25.001 3.371 -21.190 1.00 87.38 197 ARG A N 1
ATOM 1538 C CA . ARG A 1 197 ? 24.985 3.507 -19.732 1.00 87.38 197 ARG A CA 1
ATOM 1539 C C . ARG A 1 197 ? 25.218 4.967 -19.348 1.00 87.38 197 ARG A C 1
ATOM 1541 O O . ARG A 1 197 ? 26.209 5.560 -19.762 1.00 87.38 197 ARG A O 1
ATOM 1548 N N . LYS A 1 198 ? 24.336 5.538 -18.525 1.00 86.06 198 LYS A N 1
ATOM 1549 C CA . LYS A 1 198 ? 24.472 6.923 -18.042 1.00 86.06 198 LYS A CA 1
ATOM 1550 C C . LYS A 1 198 ? 25.488 7.017 -16.900 1.00 86.06 198 LYS A C 1
ATOM 1552 O O . LYS A 1 198 ? 25.588 6.107 -16.077 1.00 86.06 198 LYS A O 1
ATOM 1557 N N . GLU A 1 199 ? 26.197 8.145 -16.802 1.00 78.75 199 GLU A N 1
ATOM 1558 C CA . GLU A 1 199 ? 27.185 8.413 -15.736 1.00 78.75 199 GLU A CA 1
ATOM 1559 C C . GLU A 1 199 ? 26.561 8.318 -14.341 1.00 78.75 199 GLU A C 1
ATOM 1561 O O . GLU A 1 199 ? 27.081 7.689 -13.421 1.00 78.75 199 GLU A O 1
ATOM 1566 N N . LYS A 1 200 ? 25.357 8.877 -14.210 1.00 72.50 200 LYS A N 1
ATOM 1567 C CA . LYS A 1 200 ? 24.508 8.780 -13.027 1.00 72.50 200 LYS A CA 1
ATOM 1568 C C . LYS A 1 200 ? 23.774 7.435 -12.973 1.00 72.50 200 LYS A C 1
ATOM 1570 O O . LYS A 1 200 ? 22.707 7.401 -12.386 1.00 72.50 200 LYS A O 1
ATOM 1575 N N . GLY A 1 201 ? 24.289 6.349 -13.546 1.00 76.25 201 GLY A N 1
ATOM 1576 C CA . GLY A 1 201 ? 23.636 5.036 -13.608 1.00 76.25 201 GLY A CA 1
ATOM 1577 C C . GLY A 1 201 ? 22.314 5.011 -14.394 1.00 76.25 201 GLY A C 1
ATOM 1578 O O . GLY A 1 201 ? 21.752 6.048 -14.734 1.00 76.25 201 GLY A O 1
ATOM 1579 N N . GLY A 1 202 ? 21.803 3.803 -14.650 1.00 83.50 202 GLY A N 1
ATOM 1580 C CA . GLY A 1 202 ? 20.677 3.599 -15.567 1.00 83.50 202 GLY A CA 1
ATOM 1581 C C . GLY A 1 202 ? 21.134 3.512 -17.023 1.00 83.50 202 GLY A C 1
ATOM 1582 O O . GLY A 1 202 ? 22.338 3.549 -17.309 1.00 83.50 202 GLY A O 1
ATOM 1583 N N . TYR A 1 203 ? 20.169 3.381 -17.926 1.00 86.69 203 TYR A N 1
ATOM 1584 C CA . TYR A 1 203 ? 20.411 3.096 -19.333 1.00 86.69 203 TYR A CA 1
ATOM 1585 C C . TYR A 1 203 ? 19.529 3.941 -20.242 1.00 86.69 203 TYR A C 1
ATOM 1587 O O . TYR A 1 203 ? 18.422 4.335 -19.882 1.00 86.69 203 TYR A O 1
ATOM 1595 N N . GLU A 1 204 ? 20.042 4.207 -21.428 1.00 90.00 204 GLU A N 1
ATOM 1596 C CA . GLU A 1 204 ? 19.306 4.749 -22.553 1.00 90.00 204 GLU A CA 1
ATOM 1597 C C . GLU A 1 204 ? 19.370 3.713 -23.669 1.00 90.00 204 GLU A C 1
ATOM 1599 O O . GLU A 1 204 ? 20.458 3.348 -24.123 1.00 90.00 204 GLU A O 1
ATOM 1604 N N . ILE A 1 205 ? 18.212 3.170 -24.028 1.00 88.06 205 ILE A N 1
ATOM 1605 C CA . ILE A 1 205 ? 18.071 2.125 -25.034 1.00 88.06 205 ILE A CA 1
ATOM 1606 C C . ILE A 1 205 ? 17.462 2.763 -26.266 1.00 88.06 205 ILE A C 1
ATOM 1608 O O . ILE A 1 205 ? 16.401 3.373 -26.207 1.00 88.06 205 ILE A O 1
ATOM 1612 N N . THR A 1 206 ? 18.127 2.590 -27.392 1.00 88.56 206 THR A N 1
ATOM 1613 C CA . THR A 1 206 ? 17.629 3.014 -28.688 1.00 88.56 206 THR A CA 1
ATOM 1614 C C . THR A 1 206 ? 17.051 1.808 -29.411 1.00 88.56 206 THR A C 1
ATOM 1616 O O . THR A 1 206 ? 17.761 0.831 -29.660 1.00 88.56 206 THR A O 1
ATOM 1619 N N . ILE A 1 207 ? 15.773 1.894 -29.759 1.00 87.56 207 ILE A N 1
ATOM 1620 C CA . ILE A 1 207 ? 15.025 0.884 -30.504 1.00 87.56 207 ILE A CA 1
ATOM 1621 C C . ILE A 1 207 ? 14.720 1.466 -31.881 1.00 87.56 207 ILE A C 1
ATOM 1623 O O . ILE A 1 207 ? 14.234 2.590 -31.987 1.00 87.56 207 ILE A O 1
ATOM 1627 N N . VAL A 1 208 ? 15.039 0.716 -32.929 1.00 86.94 208 VAL A N 1
ATOM 1628 C CA . VAL A 1 208 ? 14.718 1.072 -34.312 1.00 86.94 208 VAL A CA 1
ATOM 1629 C C . VAL A 1 208 ? 13.627 0.132 -34.788 1.00 86.94 208 VAL A C 1
ATOM 1631 O O . VAL A 1 208 ? 13.810 -1.089 -34.800 1.00 86.94 208 VAL A O 1
ATOM 1634 N N . ASP A 1 209 ? 12.485 0.702 -35.147 1.00 82.00 209 ASP A N 1
ATOM 1635 C CA . ASP A 1 209 ? 11.401 -0.036 -35.775 1.00 82.00 209 ASP A CA 1
ATOM 1636 C C . ASP A 1 209 ? 11.783 -0.335 -37.232 1.00 82.00 209 ASP A C 1
ATOM 1638 O O . ASP A 1 209 ? 12.129 0.547 -38.020 1.00 82.00 209 ASP A O 1
ATOM 1642 N N . VAL A 1 210 ? 11.765 -1.623 -37.571 1.00 74.50 210 VAL A N 1
ATOM 1643 C CA . VAL A 1 210 ? 12.212 -2.148 -38.868 1.00 74.50 210 VAL A CA 1
ATOM 1644 C C . VAL A 1 210 ? 11.220 -1.806 -39.989 1.00 74.50 210 VAL A C 1
ATOM 1646 O O . VAL A 1 210 ? 11.561 -1.912 -41.161 1.00 74.50 210 VAL A O 1
ATOM 1649 N N . SER A 1 211 ? 9.989 -1.417 -39.645 1.00 74.50 211 SER A N 1
ATOM 1650 C CA . SER A 1 211 ? 8.911 -1.176 -40.610 1.00 74.50 211 SER A CA 1
ATOM 1651 C C . SER A 1 211 ? 8.860 0.253 -41.156 1.00 74.50 211 SER A C 1
ATOM 1653 O O . SER A 1 211 ? 8.390 0.460 -42.272 1.00 74.50 211 SER A O 1
ATOM 1655 N N . ASN A 1 212 ? 9.331 1.236 -40.389 1.00 75.06 212 ASN A N 1
ATOM 1656 C CA . ASN A 1 212 ? 9.185 2.666 -40.689 1.00 75.06 212 ASN A CA 1
ATOM 1657 C C . ASN A 1 212 ? 10.469 3.479 -40.431 1.00 75.06 212 ASN A C 1
ATOM 1659 O O . ASN A 1 212 ? 10.420 4.707 -40.493 1.00 75.06 212 ASN A O 1
ATOM 1663 N N . GLU A 1 213 ? 11.581 2.814 -40.087 1.00 74.75 213 GLU A N 1
ATOM 1664 C CA . GLU A 1 213 ? 12.867 3.417 -39.694 1.00 74.75 213 GLU A CA 1
ATOM 1665 C C . GLU A 1 213 ? 12.764 4.436 -38.541 1.00 74.75 213 GLU A C 1
ATOM 1667 O O . GLU A 1 213 ? 13.685 5.216 -38.288 1.00 74.75 213 GLU A O 1
ATOM 1672 N N . CYS A 1 214 ? 11.655 4.431 -37.797 1.00 80.19 214 CYS A N 1
ATOM 1673 C CA . CYS A 1 214 ? 11.465 5.323 -36.669 1.00 80.19 214 CYS A CA 1
ATOM 1674 C C . CYS A 1 214 ? 12.304 4.851 -35.482 1.00 80.19 214 CYS A C 1
ATOM 1676 O O . CYS A 1 214 ? 12.340 3.672 -35.117 1.00 80.19 214 CYS A O 1
ATOM 1678 N N . GLN A 1 215 ? 12.973 5.814 -34.857 1.00 85.94 215 GLN A N 1
ATOM 1679 C CA . GLN A 1 215 ? 13.828 5.594 -33.706 1.00 85.94 215 GLN A CA 1
ATOM 1680 C C . GLN A 1 215 ? 13.098 6.017 -32.433 1.00 85.94 215 GLN A C 1
ATOM 1682 O O . GLN A 1 215 ? 12.654 7.158 -32.306 1.00 85.94 215 GLN A O 1
ATOM 1687 N N . VAL A 1 216 ? 13.017 5.104 -31.471 1.00 87.94 216 VAL A N 1
ATOM 1688 C CA . VAL A 1 216 ? 12.468 5.355 -30.137 1.00 87.94 216 VAL A CA 1
ATOM 1689 C C . VAL A 1 216 ? 13.582 5.209 -29.111 1.00 87.94 216 VAL A C 1
ATOM 1691 O O . VAL A 1 216 ? 14.444 4.335 -29.224 1.00 87.94 216 VAL A O 1
ATOM 1694 N N . ILE A 1 217 ? 13.589 6.094 -28.116 1.00 88.81 217 ILE A N 1
ATOM 1695 C CA . ILE A 1 217 ? 14.583 6.096 -27.046 1.00 88.81 217 ILE A CA 1
ATOM 1696 C C . ILE A 1 217 ? 13.882 5.835 -25.715 1.00 88.81 217 ILE A C 1
ATOM 1698 O O . ILE A 1 217 ? 13.125 6.672 -25.227 1.00 88.81 217 ILE A O 1
ATOM 1702 N N . ASP A 1 218 ? 14.200 4.697 -25.107 1.00 88.25 218 ASP A N 1
ATOM 1703 C CA . ASP A 1 218 ? 13.714 4.297 -23.794 1.00 88.25 218 ASP A CA 1
ATOM 1704 C C . ASP A 1 218 ? 14.742 4.635 -22.713 1.00 88.25 218 ASP A C 1
ATOM 1706 O O . ASP A 1 218 ? 15.919 4.272 -22.790 1.00 88.25 218 ASP A O 1
ATOM 1710 N N . ILE A 1 219 ? 14.291 5.322 -21.662 1.00 87.88 219 ILE A N 1
ATOM 1711 C CA . ILE A 1 219 ? 15.134 5.705 -20.526 1.00 87.88 219 ILE A CA 1
ATOM 1712 C C . ILE A 1 219 ? 14.808 4.807 -19.335 1.00 87.88 219 ILE A C 1
ATOM 1714 O O . ILE A 1 219 ? 13.719 4.867 -18.764 1.00 87.88 219 ILE A O 1
ATOM 1718 N N . ILE A 1 220 ? 15.792 4.014 -18.917 1.00 87.50 220 ILE A N 1
ATOM 1719 C CA . ILE A 1 220 ? 15.690 3.096 -17.785 1.00 87.50 220 ILE A CA 1
ATOM 1720 C C . ILE A 1 220 ? 16.457 3.680 -16.589 1.00 87.50 220 ILE A C 1
ATOM 1722 O O . ILE A 1 220 ? 17.653 3.977 -16.705 1.00 87.50 220 ILE A O 1
ATOM 1726 N N . PRO A 1 221 ? 15.820 3.852 -15.417 1.00 84.88 221 PRO A N 1
ATOM 1727 C CA . PRO A 1 221 ? 16.499 4.356 -14.229 1.00 84.88 221 PRO A CA 1
ATOM 1728 C C . PRO A 1 221 ? 17.501 3.335 -13.659 1.00 84.88 221 PRO A C 1
ATOM 1730 O O . PRO A 1 221 ? 17.689 2.231 -14.166 1.00 84.88 221 PRO A O 1
ATOM 1733 N N . ARG A 1 222 ? 18.206 3.709 -12.587 1.00 83.88 222 ARG A N 1
ATOM 1734 C CA . ARG A 1 222 ? 19.215 2.841 -11.954 1.00 83.88 222 ARG A CA 1
ATOM 1735 C C . ARG A 1 222 ? 18.610 1.535 -11.426 1.00 83.88 222 ARG A C 1
ATOM 1737 O O . ARG A 1 222 ? 17.484 1.533 -10.936 1.00 83.88 222 ARG A O 1
ATOM 1744 N N . ASN A 1 223 ? 19.465 0.511 -11.349 1.00 76.19 223 ASN A N 1
ATOM 1745 C CA . ASN A 1 223 ? 19.221 -0.779 -10.690 1.00 76.19 223 ASN A CA 1
ATOM 1746 C C . ASN A 1 223 ? 18.245 -1.716 -11.423 1.00 76.19 223 ASN A C 1
ATOM 1748 O O . ASN A 1 223 ? 17.361 -2.333 -10.828 1.00 76.19 223 ASN A O 1
ATOM 1752 N N . PHE A 1 224 ? 18.455 -1.809 -12.732 1.00 72.50 224 PHE A N 1
ATOM 1753 C CA . PHE A 1 224 ? 17.769 -2.727 -13.625 1.00 72.50 224 PHE A CA 1
ATOM 1754 C C . PHE A 1 224 ? 18.771 -3.656 -14.296 1.00 72.50 224 PHE A C 1
ATOM 1756 O O . PHE A 1 224 ? 19.883 -3.239 -14.633 1.00 72.50 224 PHE A O 1
ATOM 1763 N N . PHE A 1 225 ? 18.340 -4.895 -14.499 1.00 69.69 225 PHE A N 1
ATOM 1764 C CA . PHE A 1 225 ? 18.998 -5.877 -15.344 1.00 69.69 225 PHE A CA 1
ATOM 1765 C C . PHE A 1 225 ? 18.106 -6.159 -16.547 1.00 69.69 225 PHE A C 1
ATOM 1767 O O . PHE A 1 225 ? 16.875 -6.152 -16.444 1.00 69.69 225 PHE A O 1
ATOM 1774 N N . PHE A 1 226 ? 18.747 -6.386 -17.686 1.00 70.75 226 PHE A N 1
ATOM 1775 C CA . PHE A 1 226 ? 18.071 -6.753 -18.919 1.00 70.75 226 PHE A CA 1
ATOM 1776 C C . PHE A 1 226 ? 17.729 -8.235 -18.885 1.00 70.75 226 PHE A C 1
ATOM 1778 O O . PHE A 1 226 ? 18.570 -9.054 -18.518 1.00 70.75 226 PHE A O 1
ATOM 1785 N N . TYR A 1 227 ? 16.513 -8.573 -19.287 1.00 64.94 227 TYR A N 1
ATOM 1786 C CA . TYR A 1 227 ? 16.144 -9.937 -19.617 1.00 64.94 227 TYR A CA 1
ATOM 1787 C C . TYR A 1 227 ? 15.480 -9.933 -20.993 1.00 64.94 227 TYR A C 1
ATOM 1789 O O . TYR A 1 227 ? 14.638 -9.084 -21.293 1.00 64.94 227 TYR A O 1
ATOM 1797 N N . ASP A 1 228 ? 15.924 -10.844 -21.853 1.00 56.81 228 ASP A N 1
ATOM 1798 C CA . ASP A 1 228 ? 15.379 -11.009 -23.198 1.00 56.81 228 ASP A CA 1
ATOM 1799 C C . ASP A 1 228 ? 14.208 -11.994 -23.106 1.00 56.81 228 ASP A C 1
ATOM 1801 O O . A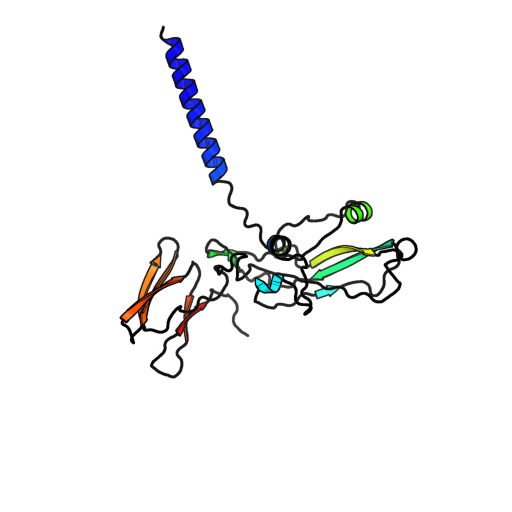SP A 1 228 ? 14.401 -13.143 -22.701 1.00 56.81 228 ASP A O 1
ATOM 1805 N N . ILE A 1 229 ? 12.988 -11.551 -23.425 1.00 49.62 229 ILE A N 1
ATOM 1806 C CA . ILE A 1 229 ? 11.882 -12.475 -23.687 1.00 49.62 229 ILE A CA 1
ATOM 1807 C C . ILE A 1 229 ? 11.980 -12.818 -25.174 1.00 49.62 229 ILE A C 1
ATOM 1809 O O . ILE A 1 229 ? 11.390 -12.147 -26.024 1.00 49.62 229 ILE A O 1
ATOM 1813 N N . SER A 1 230 ? 12.757 -13.855 -25.486 1.00 43.25 230 SER A N 1
ATOM 1814 C CA . SER A 1 230 ? 12.701 -14.494 -26.798 1.00 43.25 230 SER A CA 1
ATOM 1815 C C . SER A 1 230 ? 11.377 -15.248 -26.886 1.00 43.25 230 SER A C 1
ATOM 1817 O O . SER A 1 230 ? 11.235 -16.321 -26.308 1.00 43.25 230 SER A O 1
ATOM 1819 N N . SER A 1 231 ? 10.392 -14.672 -27.574 1.00 39.38 231 SER A N 1
ATOM 1820 C CA . SER A 1 231 ? 9.286 -15.455 -28.132 1.00 39.38 231 SER A CA 1
ATOM 1821 C C . SER A 1 231 ? 9.883 -16.421 -29.159 1.00 39.38 231 SER A C 1
ATOM 1823 O O . SER A 1 231 ? 10.763 -16.008 -29.910 1.00 39.38 231 SER A O 1
ATOM 1825 N N . ASP A 1 232 ? 9.402 -17.664 -29.248 1.00 38.69 232 ASP A N 1
ATOM 1826 C CA . ASP A 1 232 ? 9.817 -18.676 -30.251 1.00 38.69 232 ASP A CA 1
ATOM 1827 C C . ASP A 1 232 ? 9.574 -18.253 -31.720 1.00 38.69 232 ASP A C 1
ATOM 1829 O O . ASP A 1 232 ? 9.794 -19.013 -32.660 1.00 38.69 232 ASP A O 1
ATOM 1833 N N . ASP A 1 233 ? 9.139 -17.013 -31.924 1.00 36.31 233 ASP A N 1
ATOM 1834 C CA . ASP A 1 233 ? 8.985 -16.359 -33.207 1.00 36.31 233 ASP A CA 1
ATOM 1835 C C . ASP A 1 233 ? 10.181 -15.413 -33.392 1.00 36.31 233 ASP A C 1
ATOM 1837 O O . ASP A 1 233 ? 10.299 -14.382 -32.721 1.00 36.31 233 ASP A O 1
ATOM 1841 N N . CYS A 1 234 ? 11.108 -15.805 -34.270 1.00 31.28 234 CYS A N 1
ATOM 1842 C CA . CYS A 1 234 ? 12.461 -15.254 -34.459 1.00 31.28 234 CYS A CA 1
ATOM 1843 C C . CYS A 1 234 ? 12.513 -13.764 -34.900 1.00 31.28 234 CYS A C 1
ATOM 1845 O O . CYS A 1 234 ? 13.564 -13.243 -35.277 1.00 31.28 234 CYS A O 1
ATOM 1847 N N . THR A 1 235 ? 11.379 -13.072 -34.847 1.00 34.12 235 THR A N 1
ATOM 1848 C CA . THR A 1 235 ? 11.098 -11.733 -35.375 1.00 34.12 235 THR A CA 1
ATOM 1849 C C . THR A 1 235 ? 10.752 -10.699 -34.300 1.00 34.12 235 THR A C 1
ATOM 1851 O O . THR A 1 235 ? 10.691 -9.512 -34.618 1.00 34.12 235 THR A O 1
ATOM 1854 N N . ARG A 1 236 ? 10.554 -11.079 -33.025 1.00 36.25 236 ARG A N 1
ATOM 1855 C CA . ARG A 1 236 ? 10.288 -10.119 -31.931 1.00 36.25 236 ARG A CA 1
ATOM 1856 C C . ARG A 1 236 ? 11.082 -10.440 -30.667 1.00 36.25 236 ARG A C 1
ATOM 1858 O O . ARG A 1 236 ? 10.673 -11.269 -29.862 1.00 36.25 236 ARG A O 1
ATOM 1865 N N . LYS A 1 237 ? 12.179 -9.711 -30.451 1.00 40.75 237 LYS A N 1
ATOM 1866 C CA . LYS A 1 237 ? 12.839 -9.640 -29.141 1.00 40.75 237 LYS A CA 1
ATOM 1867 C C . LYS A 1 237 ? 12.185 -8.540 -28.316 1.00 40.75 237 LYS A C 1
ATOM 1869 O O . LYS A 1 237 ? 12.260 -7.371 -28.687 1.00 40.75 237 LYS A O 1
ATOM 1874 N N . VAL A 1 238 ? 11.527 -8.900 -27.217 1.00 44.66 238 VAL A N 1
ATOM 1875 C CA . VAL A 1 238 ? 11.004 -7.923 -26.253 1.00 44.66 238 VAL A CA 1
ATOM 1876 C C . VAL A 1 238 ? 11.971 -7.879 -25.080 1.00 44.66 238 VAL A C 1
ATOM 1878 O O . VAL A 1 238 ? 12.034 -8.810 -24.278 1.00 44.66 238 VAL A O 1
ATOM 1881 N N . LEU A 1 239 ? 12.731 -6.789 -24.971 1.00 49.41 239 LEU A N 1
ATOM 1882 C CA . LEU A 1 239 ? 13.602 -6.579 -23.822 1.00 49.41 239 LEU A CA 1
ATOM 1883 C C . LEU A 1 239 ? 12.763 -6.059 -22.654 1.00 49.41 239 LEU A C 1
ATOM 1885 O O . LEU A 1 239 ? 12.212 -4.956 -22.700 1.00 49.41 239 LEU A O 1
ATOM 1889 N N . GLY A 1 240 ? 12.663 -6.864 -21.605 1.00 51.59 240 GLY A N 1
ATOM 1890 C CA . GLY A 1 240 ? 12.143 -6.425 -20.322 1.00 51.59 240 GLY A CA 1
ATOM 1891 C C . GLY A 1 240 ? 13.290 -6.007 -19.407 1.00 51.59 240 GLY A C 1
ATOM 1892 O O . GLY A 1 240 ? 14.407 -6.524 -19.488 1.00 51.59 240 GLY A O 1
ATOM 1893 N N . CYS A 1 241 ? 13.032 -5.059 -18.511 1.00 51.12 241 CYS A N 1
ATOM 1894 C CA . CYS A 1 241 ? 13.984 -4.683 -17.468 1.00 51.12 241 CYS A CA 1
ATOM 1895 C C . CYS A 1 241 ? 13.406 -5.036 -16.093 1.00 51.12 241 CYS A C 1
ATOM 1897 O O . CYS A 1 241 ? 12.406 -4.447 -15.674 1.00 51.12 241 CYS A O 1
ATOM 1899 N N . ARG A 1 242 ? 14.036 -5.980 -15.371 1.00 48.53 242 ARG A N 1
ATOM 1900 C CA . ARG A 1 242 ? 13.624 -6.398 -14.015 1.00 48.53 242 ARG A CA 1
ATOM 1901 C C . ARG A 1 242 ? 14.633 -5.849 -13.023 1.00 48.5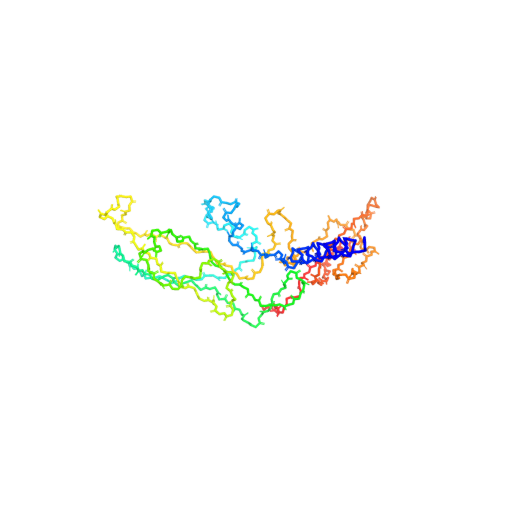3 242 ARG A C 1
ATOM 1903 O O . ARG A 1 242 ? 15.817 -5.679 -13.313 1.00 48.53 242 ARG A O 1
ATOM 1910 N N . LYS A 1 243 ? 14.149 -5.576 -11.824 1.00 48.66 243 LYS A N 1
ATOM 1911 C CA . LYS A 1 243 ? 14.984 -5.261 -10.672 1.00 48.66 243 LYS A CA 1
ATOM 1912 C C . LYS A 1 243 ? 15.821 -6.481 -10.280 1.00 48.66 243 LYS A C 1
ATOM 1914 O O . LYS A 1 243 ? 15.360 -7.612 -10.391 1.00 48.66 243 LYS A O 1
ATOM 1919 N N . GLU A 1 244 ? 17.000 -6.241 -9.719 1.00 47.62 244 GLU A N 1
ATOM 1920 C CA . GLU A 1 244 ? 17.776 -7.270 -9.025 1.00 47.62 244 GLU A CA 1
ATOM 1921 C C . GLU A 1 244 ? 17.061 -7.685 -7.724 1.00 47.62 244 GLU A C 1
ATOM 1923 O O . GLU A 1 244 ? 17.221 -7.064 -6.665 1.00 47.62 244 GLU A O 1
ATOM 1928 N N . SER A 1 245 ? 16.199 -8.695 -7.796 1.00 45.53 245 SER A N 1
ATOM 1929 C CA . SER A 1 245 ? 15.595 -9.326 -6.626 1.00 45.53 245 SER A CA 1
ATOM 1930 C C . SER A 1 245 ? 16.499 -10.457 -6.139 1.00 45.53 245 SER A C 1
ATOM 1932 O O . SER A 1 245 ? 16.846 -11.346 -6.903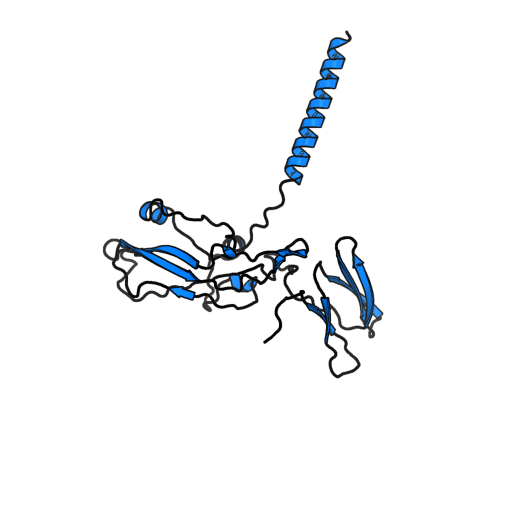 1.00 45.53 245 SER A O 1
ATOM 1934 N N . GLY A 1 246 ? 16.850 -10.456 -4.851 1.00 40.56 246 GLY A N 1
ATOM 1935 C CA . GLY A 1 246 ? 17.442 -11.628 -4.186 1.00 40.56 246 GLY A CA 1
ATOM 1936 C C . GLY A 1 246 ? 16.435 -12.763 -3.946 1.00 40.56 246 GLY A C 1
ATOM 1937 O O . GLY A 1 246 ? 16.726 -13.682 -3.191 1.00 40.56 246 GLY A O 1
ATOM 1938 N N . GLU A 1 247 ? 15.247 -12.679 -4.545 1.00 39.56 247 GLU A N 1
ATOM 1939 C CA . GLU A 1 247 ? 14.240 -13.738 -4.556 1.00 39.56 247 GLU A CA 1
ATOM 1940 C C . GLU A 1 247 ? 14.714 -14.773 -5.589 1.00 39.56 247 GLU A C 1
ATOM 1942 O O . GLU A 1 247 ? 14.607 -14.552 -6.796 1.00 39.56 247 GLU A O 1
ATOM 1947 N N . LYS A 1 248 ? 15.290 -15.887 -5.116 1.00 28.80 248 LYS A N 1
ATOM 1948 C CA . LYS A 1 248 ? 15.179 -17.143 -5.860 1.00 28.80 248 LYS A CA 1
ATOM 1949 C C . LYS A 1 248 ? 13.68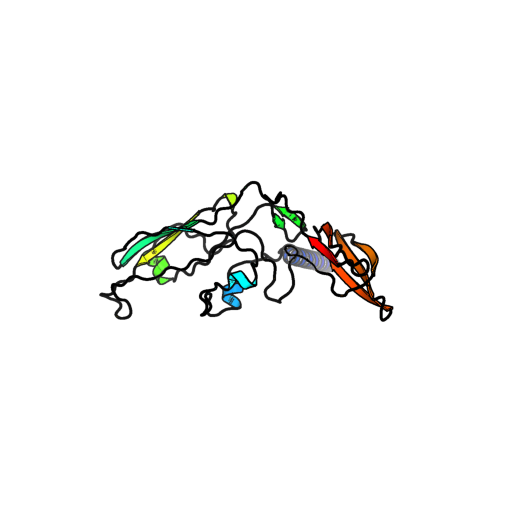5 -17.457 -5.897 1.00 28.80 248 LYS A C 1
ATOM 1951 O O . LYS A 1 248 ? 13.087 -17.617 -4.837 1.00 28.80 248 LYS A O 1
ATOM 1956 N N . GLU A 1 249 ? 13.094 -17.465 -7.087 1.00 28.67 249 GLU A N 1
ATOM 1957 C CA . GLU A 1 249 ? 11.765 -18.040 -7.290 1.00 28.67 249 GLU A CA 1
ATOM 1958 C C . GLU A 1 249 ? 11.802 -19.494 -6.788 1.00 28.67 249 GLU A C 1
ATOM 1960 O O . GLU A 1 249 ? 12.676 -20.271 -7.182 1.00 28.67 249 GLU A O 1
ATOM 1965 N N . SER A 1 250 ? 10.916 -19.802 -5.840 1.00 27.38 250 SER A N 1
ATOM 1966 C CA . SER A 1 250 ? 10.564 -21.153 -5.397 1.00 27.38 250 SER A CA 1
ATOM 1967 C C . SER A 1 250 ? 9.247 -21.552 -6.032 1.00 27.38 250 SER A C 1
ATOM 1969 O O . SER A 1 250 ? 8.328 -20.700 -5.940 1.00 27.38 250 SER A O 1
#

Nearest PDB structures (foldseek):
  1tkw-assembly1_B  TM=8.404E-01  e=7.625E-26  Brassica rapa subsp. rapa
  6rqf-assembly1_C  TM=8.342E-01  e=2.613E-23  Spinacia oleracea
  1e2v-assembly3_C  TM=8.294E-01  e=5.480E-21  Chlamydomonas reinhardtii
  1cfm-assembly1_C  TM=8.053E-01  e=4.913E-21  Chlamydomonas reinhardtii
  1ci3-assembly1_M  TM=8.321E-01  e=2.524E-20  Leptolyngbya laminosa

Organism: Brassica carinata (NCBI:txid52824)